Protein AF-A0A9X8DXJ9-F1 (afdb_monomer)

Radius of gyration: 66.35 Å; Cα contacts (8 Å, |Δi|>4): 33; chains: 1; bounding box: 166×70×215 Å

Secondary structure (DSSP, 8-state):
-HHHHHHHHHHHHHHHHHHHHHHHHHHHHHHHHHHHHHHHHHHHHHHHHHHHHHHHHHHHHHHHHHHHHHHHHHHHHHHHHHHHHHHHHHHHHHHHHHHHHHHHHHHHHHHHHHHHHHHHHHHHHHHHHHHHHHHHHHHHHHHHHHHHHHHHHHHHHHHHHHHHHHHHHHHHHHHHHHHHHHTTS-------------------------------------------PPPPGGGGTT-----S-TT----TTTTGGG------------------------S---HHHHHHHHHHHHHHHHHHHHHHHHHHHHHHHHHHHHHHTTT-SHHHHHHHHHHHHHHHHHHHHHHHHHHHT-

Mean predicted aligned error: 22.72 Å

Foldseek 3Di:
DVVVVVVVVVVVVVVVVVVVVVVVVVVVVVVVVVVVVVVVVVVVVVVVVVVVVVVVVVVVVVVVVVVVVVVVVVVVVVVVVVVVVVVVVVVVVVVVVVVVVVVVVVVVVVVVVVVVVVVVVVVVVVVVVVVVVVVVVVVVVVVVVVVVVVVVVVVVVVVVVVVVVVVVVVVVVVVVVVVVVAVVDDDDDDDDDDDDDDDDDDDDDDDDDDDDDDDDDDDDDDDDDDDDDPDDPVVVVPNPDPDDDPPPPDDPPVVPVVPPDDDDDDDDDDDDDDPDPDPPCPVDPDPVNVVVVVVVVLVVLVVVLVVLVVVLVVLVVLLVVLVVVVVPDPVSVVSNVVSVVVNVVSVVVNVVSVVVND

pLDDT: mean 77.77, std 24.61, range [27.47, 98.31]

Sequence (358 aa):
MCLALQSKIQELESREMEHQSKCSTLEMKLKAMTVRLHDMSSNHAAELRSVEDDQSRLKAQLHTTLAQVATLEQTQYTLRNQVQEAQNALTEQLQVKEAQVRALRDEDIDQKKIISILEVYNQVDVDALTAKSHELRTLHEQFHDLSVAHDTLKDKLRQNALEMERMRKDYAKVQFELGRRSTNNSPLEVRPPVPPSPPPALLPTALSPEKTSRSTGLPVDMQLAGRERPKSLADLGFGQLTSRKADELNSSTNVRNLLSYDRPSVTSTSADLFPNRVQFNAPFATEKQSFQDDVVARRELEGQLLHWHIQRETLHAEYSKLDQMGFRTMHSRRRKAEIESSLHTVDKTINQLKLRLR

Solvent-accessible surface area (backbone atoms only — not comparable to full-atom values): 21705 Å² total; per-residue (Å²): 114,69,69,63,53,53,53,49,51,53,53,48,53,54,48,50,54,52,49,52,53,50,47,54,52,50,51,51,52,49,53,54,49,52,50,51,53,49,53,51,54,51,51,50,57,50,52,50,50,52,51,53,52,50,50,52,52,50,51,53,51,50,55,52,51,53,53,51,49,54,53,49,53,52,50,51,54,52,52,52,52,52,52,51,52,52,51,51,54,52,51,53,50,49,52,54,50,52,52,50,53,50,53,52,50,53,49,51,52,51,51,50,51,52,50,54,52,50,51,52,53,51,47,53,52,52,51,52,50,50,51,52,52,49,54,51,50,53,52,50,51,52,50,50,52,51,49,54,52,49,52,52,49,53,50,50,50,52,51,49,52,53,48,52,50,49,50,50,52,52,50,52,50,50,52,51,52,50,52,59,58,49,72,77,59,82,87,84,90,82,88,87,82,90,86,81,89,82,86,86,84,82,84,79,80,90,78,84,85,81,88,83,89,79,89,85,88,82,84,91,86,84,83,84,88,75,93,77,74,88,80,56,69,52,82,77,72,71,61,79,81,90,86,72,76,99,78,68,94,84,65,89,64,81,70,65,78,80,66,82,69,93,74,87,86,85,84,79,94,71,84,89,90,78,84,83,79,78,82,78,75,67,94,67,70,54,69,70,54,54,54,49,50,52,52,50,53,50,53,48,50,51,52,50,43,52,52,50,51,53,50,46,52,51,46,50,53,52,49,52,53,43,54,75,60,61,48,80,43,75,65,47,48,52,51,47,53,52,45,54,55,48,46,57,52,44,54,50,52,45,52,52,48,56,58,73,74,103

Nearest PDB structures (foldseek):
  8tsh-assembly1_L  TM=7.793E-01  e=1.018E+00  Caldimonas thermodepolymerans
  4biz-assembly2_D  TM=5.520E-01  e=8.934E-01  Escherichia coli K-12
  6dkm-assembly2_C  TM=5.271E-01  e=6.878E-01  synthetic construct
  6he1-assembly1_A  TM=5.096E-01  e=2.543E+00  Pseudomonas aeruginosa
  6r1m-assembly1_B  TM=5.144E-01  e=3.094E+00  Escherichia coli

Organism: Aphanomyces astaci (NCBI:txid112090)

Structure (mmCIF, N/CA/C/O backbone):
data_AF-A0A9X8DXJ9-F1
#
_entry.id   AF-A0A9X8DXJ9-F1
#
loop_
_atom_site.group_PDB
_atom_site.id
_atom_site.type_symbol
_atom_site.label_atom_id
_atom_site.label_alt_id
_atom_site.label_comp_id
_atom_site.label_asym_id
_atom_site.label_entity_id
_atom_site.label_seq_id
_atom_site.pdbx_PDB_ins_code
_atom_site.Cartn_x
_atom_site.Cartn_y
_atom_site.Cartn_z
_atom_site.occupancy
_atom_site.B_iso_or_equiv
_atom_site.auth_seq_id
_atom_site.auth_comp_id
_atom_site.auth_asym_id
_atom_site.auth_atom_id
_atom_site.pdbx_PDB_model_num
ATOM 1 N N . MET A 1 1 ? 74.552 -10.749 -97.810 1.00 62.78 1 MET A N 1
ATOM 2 C CA . MET A 1 1 ? 74.409 -9.697 -96.776 1.00 62.78 1 MET A CA 1
ATOM 3 C C . MET A 1 1 ? 72.978 -9.150 -96.692 1.00 62.78 1 MET A C 1
ATOM 5 O O . MET A 1 1 ? 72.436 -9.126 -95.599 1.00 62.78 1 MET A O 1
ATOM 9 N N . CYS A 1 2 ? 72.325 -8.799 -97.810 1.00 71.88 2 CYS A N 1
ATOM 10 C CA . CYS A 1 2 ? 70.967 -8.218 -97.814 1.00 71.88 2 CYS A CA 1
ATOM 11 C C . CYS A 1 2 ? 69.854 -9.114 -97.224 1.00 71.88 2 CYS A C 1
ATOM 13 O O . CYS A 1 2 ? 69.040 -8.621 -96.454 1.00 71.88 2 CYS A O 1
ATOM 15 N N . LEU A 1 3 ? 69.846 -10.425 -97.501 1.00 81.88 3 LEU A N 1
ATOM 16 C CA . LEU A 1 3 ? 68.811 -11.339 -96.977 1.00 81.88 3 LEU A CA 1
ATOM 17 C C . LEU A 1 3 ? 68.853 -11.503 -95.444 1.00 81.88 3 LEU A C 1
ATOM 19 O O . LEU A 1 3 ? 67.812 -11.608 -94.802 1.00 81.88 3 LEU A O 1
ATOM 23 N N . ALA A 1 4 ? 70.047 -11.476 -94.845 1.00 84.44 4 ALA A N 1
ATOM 24 C CA . ALA A 1 4 ? 70.210 -11.575 -93.392 1.00 84.44 4 ALA A CA 1
ATOM 25 C C . ALA A 1 4 ? 69.690 -10.321 -92.668 1.00 84.44 4 ALA A C 1
ATOM 27 O O . ALA A 1 4 ? 69.072 -10.428 -91.612 1.00 84.44 4 ALA A O 1
ATOM 28 N N . LEU A 1 5 ? 69.889 -9.137 -93.261 1.00 87.81 5 LEU A N 1
ATOM 29 C CA . LEU A 1 5 ? 69.337 -7.882 -92.744 1.00 87.81 5 LEU A CA 1
ATOM 30 C C . LEU A 1 5 ? 67.807 -7.857 -92.846 1.00 87.81 5 LEU A C 1
ATOM 32 O O . LEU A 1 5 ? 67.147 -7.457 -91.895 1.00 87.81 5 LEU A O 1
ATOM 36 N N . GLN A 1 6 ? 67.239 -8.342 -93.952 1.00 90.12 6 GLN A N 1
ATOM 37 C CA . GLN A 1 6 ? 65.787 -8.405 -94.135 1.00 90.12 6 GLN A CA 1
ATOM 38 C C . GLN A 1 6 ? 65.111 -9.366 -93.143 1.00 90.12 6 GLN A C 1
ATOM 40 O O . GLN A 1 6 ? 64.095 -9.016 -92.550 1.00 90.12 6 GLN A O 1
ATOM 45 N N . SER A 1 7 ? 65.710 -10.535 -92.891 1.00 90.88 7 SER A N 1
ATOM 46 C CA . SER A 1 7 ? 65.241 -11.455 -91.845 1.00 90.88 7 SER A CA 1
ATOM 47 C C . SER A 1 7 ? 65.332 -10.834 -90.446 1.00 90.88 7 SER A C 1
ATOM 49 O O . SER A 1 7 ? 64.421 -11.010 -89.638 1.00 90.88 7 SER A O 1
ATOM 51 N N . LYS A 1 8 ? 66.385 -10.052 -90.165 1.00 92.88 8 LYS A N 1
ATOM 52 C CA . LYS A 1 8 ? 66.532 -9.351 -88.884 1.00 92.88 8 LYS A CA 1
ATOM 53 C C . LYS A 1 8 ? 65.479 -8.260 -88.689 1.00 92.88 8 LYS A C 1
ATOM 55 O O . LYS A 1 8 ? 64.979 -8.110 -87.579 1.00 92.88 8 LYS A O 1
ATOM 60 N N . ILE A 1 9 ? 65.140 -7.521 -89.746 1.00 92.81 9 ILE A N 1
ATOM 61 C CA . ILE A 1 9 ? 64.081 -6.503 -89.715 1.00 92.81 9 ILE A CA 1
ATOM 62 C C . ILE A 1 9 ? 62.733 -7.157 -89.390 1.00 92.81 9 ILE A C 1
ATOM 64 O O . ILE A 1 9 ? 62.085 -6.739 -88.438 1.00 92.81 9 ILE A O 1
ATOM 68 N N . GLN A 1 10 ? 62.372 -8.248 -90.072 1.00 91.94 10 GLN A N 1
ATOM 69 C CA . GLN A 1 10 ? 61.127 -8.980 -89.794 1.00 91.94 10 GLN A CA 1
ATOM 70 C C . GLN A 1 10 ? 61.071 -9.544 -88.364 1.00 91.94 10 GLN A C 1
ATOM 72 O O . GLN A 1 10 ? 60.026 -9.518 -87.716 1.00 91.94 10 GLN A O 1
ATOM 77 N N . GLU A 1 11 ? 62.195 -10.042 -87.839 1.00 94.69 11 GLU A N 1
ATOM 78 C CA . GLU A 1 11 ? 62.283 -10.504 -86.448 1.00 94.69 11 GLU A CA 1
ATOM 79 C C . GLU A 1 11 ? 62.062 -9.351 -85.451 1.00 94.69 11 GLU A C 1
ATOM 81 O O . GLU A 1 11 ? 61.387 -9.531 -84.436 1.00 94.69 11 GLU A O 1
ATOM 86 N N . LEU A 1 12 ? 62.620 -8.167 -85.728 1.00 94.12 12 LEU A N 1
ATOM 87 C CA . LEU A 1 12 ? 62.440 -6.979 -84.891 1.00 94.12 12 LEU A CA 1
ATOM 88 C C . LEU A 1 12 ? 60.998 -6.465 -84.935 1.00 94.12 12 LEU A C 1
ATOM 90 O O . LEU A 1 12 ? 60.441 -6.199 -83.874 1.00 94.12 12 LEU A O 1
ATOM 94 N N . GLU A 1 13 ? 60.375 -6.416 -86.113 1.00 94.50 13 GLU A N 1
ATOM 95 C CA . GLU A 1 13 ? 58.960 -6.051 -86.278 1.00 94.50 13 GLU A CA 1
ATOM 96 C C . GLU A 1 13 ? 58.041 -7.024 -85.521 1.00 94.50 13 GLU A C 1
ATOM 98 O O . GLU A 1 13 ? 57.134 -6.608 -84.800 1.00 94.50 13 GLU A O 1
ATOM 103 N N . SER A 1 14 ? 58.309 -8.333 -85.594 1.00 94.81 14 SER A N 1
ATOM 104 C CA . SER A 1 14 ? 57.552 -9.329 -84.826 1.00 94.81 14 SER A CA 1
ATOM 105 C C . SER A 1 14 ? 57.707 -9.139 -83.314 1.00 94.81 14 SER A C 1
ATOM 107 O O . SER A 1 14 ? 56.731 -9.302 -82.578 1.00 94.81 14 SER A O 1
ATOM 109 N N . ARG A 1 15 ? 58.914 -8.808 -82.833 1.00 96.25 15 ARG A N 1
ATOM 110 C CA . ARG A 1 15 ? 59.153 -8.520 -81.409 1.00 96.25 15 ARG A CA 1
ATOM 111 C C . ARG A 1 15 ? 58.467 -7.236 -80.972 1.00 96.25 15 ARG A C 1
ATOM 113 O O . ARG A 1 15 ? 57.913 -7.200 -79.879 1.00 96.25 15 ARG A O 1
ATOM 120 N N . GLU A 1 16 ? 58.482 -6.201 -81.801 1.00 96.00 16 GLU A N 1
ATOM 121 C CA . GLU A 1 16 ? 57.789 -4.942 -81.528 1.00 96.00 16 GLU A CA 1
ATOM 122 C C . GLU A 1 16 ? 56.281 -5.166 -81.375 1.00 96.00 16 GLU A C 1
ATOM 124 O O . GLU A 1 16 ? 55.707 -4.757 -80.365 1.00 96.00 16 GLU A O 1
ATOM 129 N N . MET A 1 17 ? 55.663 -5.916 -82.292 1.00 95.31 17 MET A N 1
ATOM 130 C CA . MET A 1 17 ? 54.245 -6.284 -82.203 1.00 95.31 17 MET A CA 1
ATOM 131 C C . MET A 1 17 ? 53.931 -7.100 -80.937 1.00 95.31 17 MET A C 1
ATOM 133 O O . MET A 1 17 ? 52.917 -6.868 -80.273 1.00 95.31 17 MET A O 1
ATOM 137 N N . GLU A 1 18 ? 54.807 -8.035 -80.553 1.00 96.25 18 GLU A N 1
ATOM 138 C CA . GLU A 1 18 ? 54.669 -8.795 -79.305 1.00 96.25 18 GLU A CA 1
ATOM 139 C C . GLU A 1 18 ? 54.779 -7.884 -78.070 1.00 96.25 18 GLU A C 1
ATOM 141 O O . GLU A 1 18 ? 53.976 -7.992 -77.138 1.00 96.25 18 GLU A O 1
ATOM 146 N N . HIS A 1 19 ? 55.747 -6.965 -78.058 1.00 96.62 19 HIS A N 1
ATOM 147 C CA . HIS A 1 19 ? 55.919 -5.995 -76.980 1.00 96.62 19 HIS A CA 1
ATOM 148 C C . HIS A 1 19 ? 54.723 -5.048 -76.876 1.00 96.62 19 HIS A C 1
ATOM 150 O O . HIS A 1 19 ? 54.233 -4.833 -75.770 1.00 96.62 19 HIS A O 1
ATOM 156 N N . GLN A 1 20 ? 54.196 -4.556 -77.996 1.00 97.00 20 GLN A N 1
ATOM 157 C CA . GLN A 1 20 ? 53.008 -3.707 -78.018 1.00 97.00 20 GLN A CA 1
ATOM 158 C C . GLN A 1 20 ? 51.786 -4.446 -77.456 1.00 97.00 20 GLN A C 1
ATOM 160 O O . GLN A 1 20 ? 51.092 -3.916 -76.590 1.00 97.00 20 GLN A O 1
ATOM 165 N N . SER A 1 21 ? 51.582 -5.708 -77.849 1.00 96.88 21 SER A N 1
ATOM 166 C CA . SER A 1 21 ? 50.515 -6.563 -77.308 1.00 96.88 21 SER A CA 1
ATOM 167 C C . SER A 1 21 ? 50.654 -6.800 -75.795 1.00 96.88 21 SER A C 1
ATOM 169 O O . SER A 1 21 ? 49.679 -6.689 -75.037 1.00 96.88 21 SER A O 1
ATOM 171 N N . LYS A 1 22 ? 51.878 -7.059 -75.312 1.00 97.44 22 LYS A N 1
ATOM 172 C CA . LYS A 1 22 ? 52.168 -7.184 -73.872 1.00 97.44 22 LYS A CA 1
ATOM 173 C C . LYS A 1 22 ? 51.897 -5.878 -73.127 1.00 97.44 22 LYS A C 1
ATOM 175 O O . LYS A 1 22 ? 51.266 -5.923 -72.071 1.00 97.44 22 LYS A O 1
ATOM 180 N N . CYS A 1 23 ? 52.310 -4.735 -73.676 1.00 97.25 23 CYS A N 1
ATOM 181 C CA . CYS A 1 23 ? 52.035 -3.418 -73.104 1.00 97.25 23 CYS A CA 1
ATOM 182 C C . CYS A 1 23 ? 50.528 -3.160 -73.006 1.00 97.25 23 CYS A C 1
ATOM 184 O O . CYS A 1 23 ? 50.046 -2.863 -71.916 1.00 97.25 23 CYS A O 1
ATOM 186 N N . SER A 1 24 ? 49.755 -3.394 -74.072 1.00 96.75 24 SER A N 1
ATOM 187 C CA . SER A 1 24 ? 48.291 -3.255 -74.033 1.00 96.75 24 SER A CA 1
ATOM 188 C C . SER A 1 24 ? 47.639 -4.191 -73.010 1.00 96.75 24 SER A C 1
ATOM 190 O O . SER A 1 24 ? 46.721 -3.795 -72.292 1.00 96.75 24 SER A O 1
ATOM 192 N N . THR A 1 25 ? 48.135 -5.425 -72.878 1.00 97.38 25 THR A N 1
ATOM 193 C CA . THR A 1 25 ? 47.647 -6.374 -71.864 1.00 97.38 25 THR A CA 1
ATOM 194 C C . THR A 1 25 ? 47.928 -5.880 -70.443 1.00 97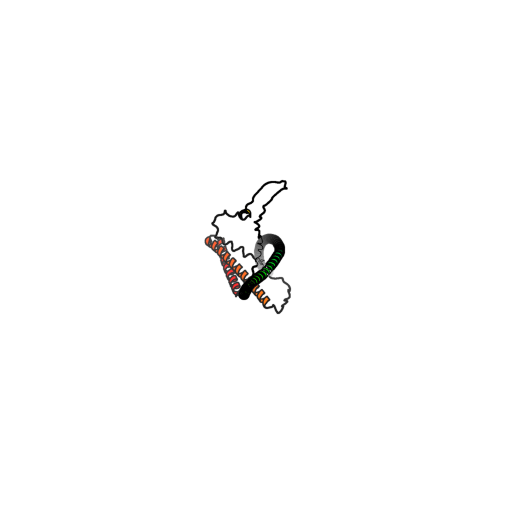.38 25 THR A C 1
ATOM 196 O O . THR A 1 25 ? 47.063 -5.977 -69.569 1.00 97.38 25 THR A O 1
ATOM 199 N N . LEU A 1 26 ? 49.127 -5.348 -70.194 1.00 97.62 26 LEU A N 1
ATOM 200 C CA . LEU A 1 26 ? 49.497 -4.778 -68.899 1.00 97.62 26 LEU A CA 1
ATOM 201 C C . LEU A 1 26 ? 48.696 -3.510 -68.588 1.00 97.62 26 LEU A C 1
ATOM 203 O O . LEU A 1 26 ? 48.220 -3.373 -67.465 1.00 97.62 26 LEU A O 1
ATOM 207 N N . GLU A 1 27 ? 48.462 -2.637 -69.567 1.00 97.88 27 GLU A N 1
ATOM 208 C CA . GLU A 1 27 ? 47.611 -1.452 -69.411 1.00 97.88 27 GLU A CA 1
ATOM 209 C C . GLU A 1 27 ? 46.168 -1.821 -69.058 1.00 97.88 27 GLU A C 1
ATOM 211 O O . GLU A 1 27 ? 45.579 -1.216 -68.162 1.00 97.88 27 GLU A O 1
ATOM 216 N N . MET A 1 28 ? 45.594 -2.837 -69.711 1.00 97.56 28 MET A N 1
ATOM 217 C CA . MET A 1 28 ? 44.257 -3.331 -69.362 1.00 97.56 28 MET A CA 1
ATOM 218 C C . MET A 1 28 ? 44.216 -3.898 -67.940 1.00 97.56 28 MET A C 1
ATOM 220 O O . MET A 1 28 ? 43.283 -3.603 -67.191 1.00 97.56 28 MET A O 1
ATOM 224 N N . LYS A 1 29 ? 45.233 -4.673 -67.533 1.00 98.06 29 LYS A N 1
ATOM 225 C CA . LYS A 1 29 ? 45.341 -5.189 -66.158 1.00 98.06 29 LYS A CA 1
ATOM 226 C C . LYS A 1 29 ? 45.476 -4.061 -65.136 1.00 98.06 29 LYS A C 1
ATOM 228 O O . LYS A 1 29 ? 44.814 -4.116 -64.102 1.00 98.06 29 LYS A O 1
ATOM 233 N N . LEU A 1 30 ? 46.281 -3.042 -65.436 1.00 98.00 30 LEU A N 1
ATOM 234 C CA . LEU A 1 30 ? 46.457 -1.873 -64.579 1.00 98.00 30 LEU A CA 1
ATOM 235 C C . LEU A 1 30 ? 45.135 -1.117 -64.422 1.00 98.00 30 LEU A C 1
ATOM 237 O O . LEU A 1 30 ? 44.708 -0.892 -63.296 1.00 98.00 30 LEU A O 1
ATOM 241 N N . LYS A 1 31 ? 44.432 -0.826 -65.527 1.00 97.88 31 LYS A N 1
ATOM 242 C CA . LYS A 1 31 ? 43.100 -0.196 -65.498 1.00 97.88 31 LYS A CA 1
ATOM 243 C C . LYS A 1 31 ? 42.110 -1.005 -64.656 1.00 97.88 31 LYS A C 1
ATOM 245 O O . LYS A 1 31 ? 41.424 -0.436 -63.812 1.00 97.88 31 LYS A O 1
ATOM 250 N N . ALA A 1 32 ? 42.074 -2.327 -64.830 1.00 97.75 32 ALA A N 1
ATOM 251 C CA . ALA A 1 32 ? 41.205 -3.201 -64.043 1.00 97.75 32 ALA A CA 1
ATOM 252 C C . ALA A 1 32 ? 41.557 -3.187 -62.545 1.00 97.75 32 ALA A C 1
ATOM 254 O O . ALA A 1 32 ? 40.657 -3.193 -61.707 1.00 97.75 32 ALA A O 1
ATOM 255 N N . MET A 1 33 ? 42.847 -3.154 -62.192 1.00 98.00 33 MET A N 1
ATOM 256 C CA . MET A 1 33 ? 43.281 -3.010 -60.799 1.00 98.00 33 MET A CA 1
ATOM 257 C C . MET A 1 33 ? 42.908 -1.645 -60.218 1.00 98.00 33 MET A C 1
ATOM 259 O O . MET A 1 33 ? 42.429 -1.594 -59.090 1.00 98.00 33 MET A O 1
ATOM 263 N N . THR A 1 34 ? 43.078 -0.557 -60.971 1.00 97.62 34 THR A N 1
ATOM 264 C CA . THR A 1 34 ? 42.705 0.794 -60.530 1.00 97.62 34 THR A CA 1
ATOM 265 C C . THR A 1 34 ? 41.211 0.898 -60.240 1.00 97.62 34 THR A C 1
ATOM 267 O O . THR A 1 34 ? 40.845 1.432 -59.197 1.00 97.62 34 THR A O 1
ATOM 270 N N . VAL A 1 35 ? 40.355 0.343 -61.106 1.00 97.75 35 VAL A N 1
ATOM 271 C CA . VAL A 1 35 ? 38.900 0.311 -60.876 1.00 97.75 35 VAL A CA 1
ATOM 272 C C . VAL A 1 35 ? 38.573 -0.487 -59.616 1.00 97.75 35 VAL A C 1
ATOM 274 O O . VAL A 1 35 ? 37.899 0.034 -58.736 1.00 97.75 35 VAL A O 1
ATOM 277 N N . ARG A 1 36 ? 39.131 -1.696 -59.457 1.00 97.88 36 ARG A N 1
ATOM 278 C CA . ARG A 1 36 ? 38.896 -2.497 -58.243 1.00 97.88 36 ARG A CA 1
ATOM 279 C C . ARG A 1 36 ? 39.337 -1.780 -56.969 1.00 97.88 36 ARG A C 1
ATOM 281 O O . ARG A 1 36 ? 38.626 -1.835 -55.975 1.00 97.88 36 ARG A O 1
ATOM 288 N N . LEU A 1 37 ? 40.494 -1.117 -56.983 1.00 97.81 37 LEU A N 1
ATOM 289 C CA . LEU A 1 37 ? 40.968 -0.342 -55.833 1.00 97.81 37 LEU A CA 1
ATOM 290 C C . LEU A 1 37 ? 40.041 0.838 -55.528 1.00 97.81 37 LEU A C 1
ATOM 292 O O . LEU A 1 37 ? 39.776 1.110 -54.359 1.00 97.81 37 LEU A O 1
ATOM 296 N N . HIS A 1 38 ? 39.529 1.512 -56.558 1.00 97.69 38 HIS A N 1
ATOM 297 C CA . HIS A 1 38 ? 38.565 2.592 -56.384 1.00 97.69 38 HIS A CA 1
ATOM 298 C C . HIS A 1 38 ? 37.246 2.086 -55.786 1.00 97.69 38 HIS A C 1
ATOM 300 O O . HIS A 1 38 ? 36.775 2.656 -54.804 1.00 97.69 38 HIS A O 1
ATOM 306 N N . ASP A 1 39 ? 36.705 0.981 -56.303 1.00 97.62 39 ASP A N 1
ATOM 307 C CA . ASP A 1 39 ? 35.479 0.363 -55.790 1.00 97.62 39 ASP A CA 1
ATOM 308 C C . ASP A 1 39 ? 35.651 -0.078 -54.332 1.00 97.62 39 ASP A C 1
ATOM 310 O O . ASP A 1 39 ? 34.813 0.225 -53.484 1.00 97.62 39 ASP A O 1
ATOM 314 N N . MET A 1 40 ? 36.774 -0.727 -54.006 1.00 97.44 40 MET A N 1
ATOM 315 C CA . MET A 1 40 ? 37.098 -1.113 -52.630 1.00 97.44 40 MET A CA 1
ATOM 316 C C . MET A 1 40 ? 37.209 0.103 -51.705 1.00 97.44 40 MET A C 1
ATOM 318 O O . MET A 1 40 ? 36.659 0.084 -50.607 1.00 97.44 40 MET A O 1
ATOM 322 N N . SER A 1 41 ? 37.883 1.171 -52.142 1.00 97.56 41 SER A N 1
ATOM 323 C CA . SER A 1 41 ? 38.008 2.406 -51.360 1.00 97.56 41 SER A CA 1
ATOM 324 C C . SER A 1 41 ? 36.656 3.093 -51.150 1.00 97.56 41 SER A C 1
ATOM 326 O O . SER A 1 41 ? 36.403 3.612 -50.065 1.00 97.56 41 SER A O 1
ATOM 328 N N . SER A 1 42 ? 35.798 3.105 -52.171 1.00 97.69 42 SER A N 1
ATOM 329 C CA . SER A 1 42 ? 34.457 3.691 -52.108 1.00 97.69 42 SER A CA 1
ATOM 330 C C . SER A 1 42 ? 33.549 2.906 -51.159 1.00 97.69 42 SER A C 1
ATOM 332 O O . SER A 1 42 ? 32.915 3.494 -50.280 1.00 97.69 42 SER A O 1
ATOM 334 N N . ASN A 1 43 ? 33.562 1.573 -51.263 1.00 97.38 43 ASN A N 1
ATOM 335 C CA . ASN A 1 43 ? 32.823 0.687 -50.365 1.00 97.38 43 ASN A CA 1
ATOM 336 C C . ASN A 1 43 ? 33.291 0.850 -48.916 1.00 97.38 43 ASN A C 1
ATOM 338 O O . ASN A 1 43 ? 32.464 1.042 -48.029 1.00 97.38 43 ASN A O 1
ATOM 342 N N . HIS A 1 44 ? 34.604 0.887 -48.678 1.00 97.44 44 HIS A N 1
ATOM 343 C CA . HIS A 1 44 ? 35.142 1.098 -47.335 1.00 97.44 44 HIS A CA 1
ATOM 344 C C . HIS A 1 44 ? 34.735 2.461 -46.750 1.00 97.44 44 HIS A C 1
ATOM 346 O O . HIS A 1 44 ? 34.362 2.554 -45.583 1.00 97.44 44 HIS A O 1
ATOM 352 N N . ALA A 1 45 ? 34.724 3.523 -47.562 1.00 97.44 45 ALA A N 1
ATOM 353 C CA . ALA A 1 45 ? 34.246 4.838 -47.131 1.00 97.44 45 ALA A CA 1
ATOM 354 C C . ALA A 1 45 ? 32.730 4.869 -46.844 1.00 97.44 45 ALA A C 1
ATOM 356 O O . ALA A 1 45 ? 32.263 5.685 -46.047 1.00 97.44 45 ALA A O 1
ATOM 357 N N . ALA A 1 46 ? 31.935 4.020 -47.500 1.00 97.25 46 ALA A N 1
ATOM 358 C CA . ALA A 1 46 ? 30.518 3.853 -47.183 1.00 97.25 46 ALA A CA 1
ATOM 359 C C . ALA A 1 46 ? 30.318 3.071 -45.873 1.00 97.25 46 ALA A C 1
ATOM 361 O O . ALA A 1 46 ? 29.527 3.495 -45.032 1.00 97.25 46 ALA A O 1
ATOM 362 N N . GLU A 1 47 ? 31.073 1.990 -45.666 1.00 97.75 47 GLU A N 1
ATOM 363 C CA . GLU A 1 47 ? 31.054 1.202 -44.427 1.00 97.75 47 GLU A CA 1
ATOM 364 C C . GLU A 1 47 ? 31.471 2.037 -43.213 1.00 97.75 47 GLU A C 1
ATOM 366 O O . GLU A 1 47 ? 30.779 2.017 -42.198 1.00 97.75 47 GLU A O 1
ATOM 371 N N . LEU A 1 48 ? 32.546 2.828 -43.325 1.00 97.88 48 LEU A N 1
ATOM 372 C CA . LEU A 1 48 ? 32.998 3.713 -42.246 1.00 97.88 48 LEU A CA 1
ATOM 373 C C . LEU A 1 48 ? 31.908 4.703 -41.828 1.00 97.88 48 LEU A C 1
ATOM 375 O O . LEU A 1 48 ? 31.621 4.817 -40.639 1.00 97.88 48 LEU A O 1
ATOM 379 N N . ARG A 1 49 ? 31.241 5.345 -42.794 1.00 97.56 49 ARG A N 1
ATOM 380 C CA . ARG A 1 49 ? 30.121 6.254 -42.503 1.00 97.56 49 ARG A CA 1
ATOM 381 C C . ARG A 1 49 ? 28.960 5.536 -41.816 1.00 97.56 49 ARG A C 1
ATOM 383 O O . ARG A 1 49 ? 28.424 6.046 -40.841 1.00 97.56 49 ARG A O 1
ATOM 390 N N . SER A 1 50 ? 28.613 4.329 -42.270 1.00 97.94 50 SER A N 1
ATOM 391 C CA . SER A 1 50 ? 27.569 3.523 -41.622 1.00 97.94 50 SER A CA 1
ATOM 392 C C . SER A 1 50 ? 27.918 3.191 -40.168 1.00 97.94 50 SER A C 1
ATOM 394 O O . SER A 1 50 ? 27.054 3.252 -39.296 1.00 97.94 50 SER A O 1
ATOM 396 N N . VAL A 1 51 ? 29.180 2.849 -39.895 1.00 97.88 51 VAL A N 1
ATOM 397 C CA . VAL A 1 51 ? 29.653 2.546 -38.537 1.00 97.88 51 VAL A CA 1
ATOM 398 C C . VAL A 1 51 ? 29.655 3.799 -37.655 1.00 97.88 51 VAL A C 1
ATOM 400 O O . VAL A 1 51 ? 29.292 3.715 -36.483 1.00 97.88 51 VAL A O 1
ATOM 403 N N . GLU A 1 52 ? 30.018 4.963 -38.194 1.00 98.00 52 GLU A N 1
ATOM 404 C CA . GLU A 1 52 ? 29.963 6.248 -37.481 1.00 98.00 52 GLU A CA 1
ATOM 405 C C . GLU A 1 52 ? 28.524 6.656 -37.121 1.00 98.00 52 GLU A C 1
ATOM 407 O O . GLU A 1 52 ? 28.264 7.112 -35.997 1.00 98.00 52 GLU A O 1
ATOM 412 N N . ASP A 1 53 ? 27.573 6.440 -38.033 1.00 97.62 53 ASP A N 1
ATOM 413 C CA . ASP A 1 53 ? 26.147 6.675 -37.791 1.00 97.62 53 ASP A CA 1
ATOM 414 C C . ASP A 1 53 ? 25.611 5.739 -36.697 1.00 97.62 53 ASP A C 1
ATOM 416 O O . ASP A 1 53 ? 24.948 6.182 -35.751 1.00 97.62 53 ASP A O 1
ATOM 420 N N . ASP A 1 54 ? 25.959 4.450 -36.763 1.00 97.81 54 ASP A N 1
ATOM 421 C CA . ASP A 1 54 ? 25.606 3.471 -35.735 1.00 97.81 54 ASP A CA 1
ATOM 422 C C . ASP A 1 54 ? 26.223 3.814 -34.377 1.00 97.81 54 ASP A C 1
ATOM 424 O O . ASP A 1 54 ? 25.540 3.744 -33.351 1.00 97.81 54 ASP A O 1
ATOM 428 N N . GLN A 1 55 ? 27.482 4.253 -34.352 1.00 98.06 55 GLN A N 1
ATOM 429 C CA . GLN A 1 55 ? 28.148 4.701 -33.132 1.00 98.06 55 GLN A CA 1
ATOM 430 C C . GLN A 1 55 ? 27.433 5.913 -32.523 1.00 98.06 55 GLN A C 1
ATOM 432 O O . GLN A 1 55 ? 27.226 5.968 -31.308 1.00 98.06 55 GLN A O 1
ATOM 437 N N . SER A 1 56 ? 27.043 6.882 -33.350 1.00 97.75 56 SER A N 1
ATOM 438 C CA . SER A 1 56 ? 26.325 8.082 -32.911 1.00 97.75 56 SER A CA 1
ATOM 439 C C . SER A 1 56 ? 24.948 7.729 -32.348 1.00 97.75 56 SER A C 1
ATOM 441 O O . SER A 1 56 ? 24.568 8.205 -31.273 1.00 97.75 56 SER A O 1
ATOM 443 N N . ARG A 1 57 ? 24.233 6.814 -33.012 1.00 98.12 57 ARG A N 1
ATOM 444 C CA . ARG A 1 57 ? 22.950 6.282 -32.543 1.00 98.12 57 ARG A CA 1
ATOM 445 C C . ARG A 1 57 ? 23.089 5.552 -31.208 1.00 98.12 57 ARG A C 1
ATOM 447 O O . ARG A 1 57 ? 22.311 5.818 -30.294 1.00 98.12 57 ARG A O 1
ATOM 454 N N . LEU A 1 58 ? 24.083 4.673 -31.071 1.00 98.31 58 LEU A N 1
ATOM 455 C CA . LEU A 1 58 ? 24.340 3.934 -29.831 1.00 98.31 58 LEU A CA 1
ATOM 456 C C . LEU A 1 58 ? 24.710 4.870 -28.675 1.00 98.31 58 LEU A C 1
ATOM 458 O O . LEU A 1 58 ? 24.211 4.692 -27.566 1.00 98.31 58 LEU A O 1
ATOM 462 N N . LYS A 1 59 ? 25.514 5.912 -28.923 1.00 98.25 59 LYS A N 1
ATOM 463 C CA . LYS A 1 59 ? 25.817 6.943 -27.913 1.00 98.25 59 LYS A CA 1
ATOM 464 C C . LYS A 1 59 ? 24.555 7.674 -27.449 1.00 98.25 59 LYS A C 1
ATOM 466 O O . LYS A 1 59 ? 24.362 7.849 -26.247 1.00 98.25 59 LYS A O 1
ATOM 471 N N . ALA A 1 60 ? 23.675 8.065 -28.372 1.00 97.06 60 ALA A N 1
ATOM 472 C CA . ALA A 1 60 ? 22.414 8.723 -28.025 1.00 97.06 60 ALA A CA 1
ATOM 473 C C . ALA A 1 60 ? 21.481 7.802 -27.215 1.00 97.06 60 ALA A C 1
ATOM 475 O O . ALA A 1 60 ? 20.881 8.235 -26.225 1.00 97.06 60 ALA A O 1
ATOM 476 N N . GLN A 1 61 ? 21.400 6.521 -27.591 1.00 97.94 61 GLN A N 1
ATOM 477 C CA . GLN A 1 61 ? 20.656 5.514 -26.831 1.00 97.94 61 GLN A CA 1
ATOM 478 C C . GLN A 1 61 ? 21.232 5.340 -25.423 1.00 97.94 61 GLN A C 1
ATOM 480 O O . GLN A 1 61 ? 20.473 5.401 -24.459 1.00 97.94 61 GLN A O 1
ATOM 485 N N . LEU A 1 62 ? 22.557 5.227 -25.285 1.00 98.19 62 LEU A N 1
ATOM 486 C CA . LEU A 1 62 ? 23.222 5.108 -23.988 1.00 98.19 62 LEU A CA 1
ATOM 487 C C . LEU A 1 62 ? 22.900 6.301 -23.078 1.00 98.19 62 LEU A C 1
ATOM 489 O O . LEU A 1 62 ? 22.465 6.104 -21.944 1.00 98.19 62 LEU A O 1
ATOM 493 N N . HIS A 1 63 ? 23.024 7.534 -23.576 1.00 97.88 63 HIS A N 1
ATOM 494 C CA . HIS A 1 63 ? 22.665 8.728 -22.804 1.00 97.88 63 HIS A CA 1
ATOM 495 C C . HIS A 1 63 ? 21.194 8.736 -22.378 1.00 97.88 63 HIS A C 1
ATOM 497 O O . HIS A 1 63 ? 20.886 9.081 -21.237 1.00 97.88 63 HIS A O 1
ATOM 503 N N . THR A 1 64 ? 20.292 8.304 -23.262 1.00 97.31 64 THR A N 1
ATOM 504 C CA . THR A 1 64 ? 18.862 8.194 -22.945 1.00 97.31 64 THR A CA 1
ATOM 505 C C . THR A 1 64 ? 18.623 7.165 -21.841 1.00 97.31 64 THR A C 1
ATOM 507 O O . THR A 1 64 ? 17.905 7.448 -20.883 1.00 97.31 64 THR A O 1
ATOM 510 N N . THR A 1 65 ? 19.259 5.993 -21.926 1.00 97.44 65 THR A N 1
ATOM 511 C CA . THR A 1 65 ? 19.137 4.951 -20.895 1.00 97.44 65 THR A CA 1
ATOM 512 C C . THR A 1 65 ? 19.729 5.386 -19.557 1.00 97.44 65 THR A C 1
ATOM 514 O O . THR A 1 65 ? 19.112 5.149 -18.525 1.00 97.44 65 THR A O 1
ATOM 517 N N . LEU A 1 66 ? 20.862 6.097 -19.548 1.00 98.06 66 LEU A N 1
ATOM 518 C CA . LEU A 1 66 ? 21.454 6.637 -18.320 1.00 98.06 66 LEU A CA 1
ATOM 519 C C . LEU A 1 66 ? 20.537 7.665 -17.650 1.00 98.06 66 LEU A C 1
ATOM 521 O O . LEU A 1 66 ? 20.370 7.632 -16.434 1.00 98.06 66 LEU A O 1
ATOM 525 N N . ALA A 1 67 ? 19.893 8.536 -18.432 1.00 96.69 67 ALA A N 1
ATOM 526 C CA . ALA A 1 67 ? 18.908 9.474 -17.900 1.00 96.69 67 ALA A CA 1
ATOM 527 C C . ALA A 1 67 ? 17.702 8.741 -17.287 1.00 96.69 67 ALA A C 1
ATOM 529 O O . ALA A 1 67 ? 17.259 9.092 -16.196 1.00 96.69 67 ALA A O 1
ATOM 530 N N . GLN A 1 68 ? 17.204 7.688 -17.946 1.00 97.38 68 GLN A N 1
ATOM 531 C CA . GLN A 1 68 ? 16.120 6.859 -17.410 1.00 97.38 68 GLN A CA 1
ATOM 532 C C . GLN A 1 68 ? 16.522 6.167 -16.102 1.00 97.38 68 GLN A C 1
ATOM 534 O O . GLN A 1 68 ? 15.760 6.212 -15.137 1.00 97.38 68 GLN A O 1
ATOM 539 N N . VAL A 1 69 ? 17.724 5.590 -16.029 1.00 97.81 69 VAL A N 1
ATOM 540 C CA . VAL A 1 69 ? 18.240 4.965 -14.800 1.00 97.81 69 VAL A CA 1
ATOM 541 C C . VAL A 1 69 ? 18.324 5.983 -13.664 1.00 97.81 69 VAL A C 1
ATOM 543 O O . VAL A 1 69 ? 17.785 5.720 -12.595 1.00 97.81 69 VAL A O 1
ATOM 546 N N . ALA A 1 70 ? 18.874 7.176 -13.908 1.00 96.19 70 ALA A N 1
ATOM 547 C CA . ALA A 1 70 ? 18.945 8.227 -12.892 1.00 96.19 70 ALA A CA 1
ATOM 548 C C . ALA A 1 70 ? 17.551 8.633 -12.371 1.00 96.19 70 ALA A C 1
ATOM 550 O O . ALA A 1 70 ? 17.358 8.812 -11.167 1.00 96.19 70 ALA A O 1
ATOM 551 N N . THR A 1 71 ? 16.549 8.730 -13.257 1.00 96.75 71 THR A N 1
ATOM 552 C CA . THR A 1 71 ? 15.166 8.999 -12.822 1.00 96.75 71 THR A CA 1
ATOM 553 C C . THR A 1 71 ? 14.589 7.857 -11.991 1.00 96.75 71 THR A C 1
ATOM 555 O O . THR A 1 71 ? 13.932 8.110 -10.982 1.00 96.75 71 THR A O 1
ATOM 558 N N . LEU A 1 72 ? 14.862 6.602 -12.361 1.00 97.31 72 LEU A N 1
ATOM 559 C CA . LEU A 1 72 ? 14.403 5.437 -11.607 1.00 97.31 72 LEU A CA 1
ATOM 560 C C . LEU A 1 72 ? 15.045 5.384 -10.218 1.00 97.31 72 LEU A C 1
ATOM 562 O O . LEU A 1 72 ? 14.324 5.216 -9.236 1.00 97.31 72 LEU A O 1
ATOM 566 N N . GLU A 1 73 ? 16.351 5.616 -10.108 1.00 97.62 73 GLU A N 1
ATOM 567 C CA . GLU A 1 73 ? 17.065 5.688 -8.826 1.00 97.62 73 GLU A CA 1
ATOM 568 C C . GLU A 1 73 ? 16.490 6.783 -7.919 1.00 97.62 73 GLU A C 1
ATOM 570 O O . GLU A 1 73 ? 16.229 6.544 -6.737 1.00 97.62 73 GLU A O 1
ATOM 575 N N . GLN A 1 74 ? 16.200 7.964 -8.477 1.00 96.81 74 GLN A N 1
ATOM 576 C CA . GLN A 1 74 ? 15.557 9.043 -7.730 1.00 96.81 74 GLN A CA 1
ATOM 577 C C . GLN A 1 74 ? 14.163 8.634 -7.231 1.00 96.81 74 GLN A C 1
ATOM 579 O O . GLN A 1 74 ? 13.850 8.834 -6.056 1.00 96.81 74 GLN A O 1
ATOM 584 N N . THR A 1 75 ? 13.332 8.024 -8.085 1.00 96.19 75 THR A N 1
ATOM 585 C CA . THR A 1 75 ? 11.997 7.556 -7.670 1.00 96.19 75 THR A CA 1
ATOM 586 C C . THR A 1 75 ? 12.070 6.456 -6.614 1.00 96.19 75 THR A C 1
ATOM 588 O O . THR A 1 75 ? 11.290 6.474 -5.662 1.00 96.19 75 THR A O 1
ATOM 591 N N . GLN A 1 76 ? 13.036 5.539 -6.724 1.00 97.75 76 GLN A N 1
ATOM 592 C CA . GLN A 1 76 ? 13.265 4.481 -5.746 1.00 97.75 76 GLN A CA 1
ATOM 593 C C . GLN A 1 76 ? 13.655 5.066 -4.386 1.00 97.75 76 GLN A C 1
ATOM 595 O O . GLN A 1 76 ? 13.124 4.640 -3.359 1.00 97.75 76 GLN A O 1
ATOM 600 N N . TYR A 1 77 ? 14.542 6.062 -4.370 1.00 97.25 77 TYR A N 1
ATOM 601 C CA . TYR A 1 77 ? 14.928 6.763 -3.149 1.00 97.25 77 TYR A CA 1
ATOM 602 C C . TYR A 1 77 ? 13.728 7.458 -2.489 1.00 97.25 77 TYR A C 1
ATOM 604 O O . TYR A 1 77 ? 13.498 7.294 -1.291 1.00 97.25 77 TYR A O 1
ATOM 612 N N . THR A 1 78 ? 12.909 8.174 -3.267 1.00 97.31 78 THR A N 1
ATOM 613 C CA . THR A 1 78 ? 11.698 8.829 -2.751 1.00 97.31 78 THR A CA 1
ATOM 614 C C . THR A 1 78 ? 10.696 7.825 -2.183 1.00 97.31 78 THR A C 1
ATOM 616 O O . THR A 1 78 ? 10.200 8.030 -1.076 1.00 97.31 78 THR A O 1
ATOM 619 N N . LEU A 1 79 ? 10.425 6.726 -2.893 1.00 97.69 79 LEU A N 1
ATOM 620 C CA . LEU A 1 79 ? 9.516 5.679 -2.418 1.00 97.69 79 LEU A CA 1
ATOM 621 C C . LEU A 1 79 ? 10.023 5.034 -1.127 1.00 97.69 79 LEU A C 1
ATOM 623 O O . LEU A 1 79 ? 9.242 4.812 -0.205 1.00 97.69 79 LEU A O 1
ATOM 627 N N . ARG A 1 80 ? 11.332 4.782 -1.022 1.00 97.94 80 ARG A N 1
ATOM 628 C CA . ARG A 1 80 ? 11.937 4.235 0.197 1.00 97.94 80 ARG A CA 1
ATOM 629 C C . ARG A 1 80 ? 11.716 5.153 1.400 1.00 97.94 80 ARG A C 1
ATOM 631 O O . ARG A 1 80 ? 11.367 4.659 2.469 1.00 97.94 80 ARG A O 1
ATOM 638 N N . ASN A 1 81 ? 11.871 6.463 1.221 1.00 97.50 81 ASN A N 1
ATOM 639 C CA . ASN A 1 81 ? 11.625 7.430 2.292 1.00 97.50 81 ASN A CA 1
ATOM 640 C C . ASN A 1 81 ? 10.145 7.470 2.692 1.00 97.50 81 ASN A C 1
ATOM 642 O O . ASN A 1 81 ? 9.845 7.412 3.878 1.00 97.50 81 ASN A O 1
ATOM 646 N N . GLN A 1 82 ? 9.223 7.462 1.724 1.00 96.81 82 GLN A N 1
ATOM 647 C CA . GLN A 1 82 ? 7.781 7.428 2.007 1.00 96.81 82 GLN A CA 1
ATOM 648 C C . GLN A 1 82 ? 7.363 6.163 2.766 1.00 96.81 82 GLN A C 1
ATOM 650 O O . GLN A 1 82 ? 6.566 6.234 3.699 1.00 96.81 82 GLN A O 1
ATOM 655 N N . VAL A 1 83 ? 7.915 5.003 2.397 1.00 97.75 83 VAL A N 1
ATOM 656 C CA . VAL A 1 83 ? 7.668 3.743 3.113 1.00 97.75 83 VAL A CA 1
ATOM 657 C C . VAL A 1 83 ? 8.207 3.819 4.541 1.00 97.75 83 VAL A C 1
ATOM 659 O O . VAL A 1 83 ? 7.512 3.412 5.471 1.00 97.75 83 VAL A O 1
ATOM 662 N N . GLN A 1 84 ? 9.404 4.379 4.735 1.00 98.00 84 GLN A N 1
ATOM 663 C CA . GLN A 1 84 ? 9.982 4.550 6.067 1.00 98.00 84 GLN A CA 1
ATOM 664 C C . GLN A 1 84 ? 9.148 5.501 6.939 1.00 98.00 84 GLN A C 1
ATOM 666 O O . GLN A 1 84 ? 8.901 5.206 8.106 1.00 98.00 84 GLN A O 1
ATOM 671 N N . GLU A 1 85 ? 8.683 6.619 6.382 1.00 97.19 85 GLU A N 1
ATOM 672 C CA . GLU A 1 85 ? 7.811 7.574 7.075 1.00 97.19 85 GLU A CA 1
ATOM 673 C C . GLU A 1 85 ? 6.473 6.934 7.465 1.00 97.19 85 GLU A C 1
ATOM 675 O O . GLU A 1 85 ? 6.044 7.050 8.614 1.00 97.19 85 GLU A O 1
ATOM 680 N N . ALA A 1 86 ? 5.845 6.191 6.548 1.00 96.12 86 ALA A N 1
ATOM 681 C CA . ALA A 1 86 ? 4.607 5.467 6.825 1.00 96.12 86 ALA A CA 1
ATOM 682 C C . ALA A 1 86 ? 4.796 4.397 7.914 1.00 96.12 86 ALA A C 1
ATOM 684 O O . ALA A 1 86 ? 3.942 4.247 8.790 1.00 96.12 86 ALA A O 1
ATOM 685 N N . GLN A 1 87 ? 5.925 3.683 7.899 1.00 97.50 87 GLN A N 1
ATOM 686 C CA . GLN A 1 87 ? 6.260 2.695 8.923 1.00 97.50 87 GLN A CA 1
ATOM 687 C C . GLN A 1 87 ? 6.454 3.342 10.301 1.00 97.50 87 GLN A C 1
ATOM 689 O O . GLN A 1 87 ? 5.963 2.813 11.302 1.00 97.50 87 GLN A O 1
ATOM 694 N N . ASN A 1 88 ? 7.127 4.493 10.362 1.00 97.12 88 ASN A N 1
ATOM 695 C CA . ASN A 1 88 ? 7.311 5.238 11.606 1.00 97.12 88 ASN A CA 1
ATOM 696 C C . ASN A 1 88 ? 5.958 5.714 12.162 1.00 97.12 88 ASN A C 1
ATOM 698 O O . ASN A 1 88 ? 5.651 5.447 13.322 1.00 97.12 88 ASN A O 1
ATOM 702 N N . ALA A 1 89 ? 5.106 6.306 11.319 1.00 97.44 89 ALA A N 1
ATOM 703 C CA . ALA A 1 89 ? 3.774 6.765 11.717 1.00 97.44 89 ALA A CA 1
ATOM 704 C C . ALA A 1 89 ? 2.878 5.617 12.219 1.00 97.44 89 ALA A C 1
ATOM 706 O O . ALA A 1 89 ? 2.162 5.771 13.210 1.00 97.44 89 ALA A O 1
ATOM 707 N N . LEU A 1 90 ? 2.929 4.448 11.570 1.00 97.75 90 LEU A N 1
ATOM 708 C CA . LEU A 1 90 ? 2.185 3.268 12.016 1.00 97.75 90 LEU A CA 1
ATOM 709 C C . LEU A 1 90 ? 2.692 2.758 13.373 1.00 97.75 90 LEU A C 1
ATOM 711 O O . LEU A 1 90 ? 1.893 2.386 14.230 1.00 97.75 90 LEU A O 1
ATOM 715 N N . THR A 1 91 ? 4.009 2.774 13.581 1.00 97.56 91 THR A N 1
ATOM 716 C CA . THR A 1 91 ? 4.627 2.363 14.850 1.00 97.56 91 THR A CA 1
ATOM 717 C C . THR A 1 91 ? 4.209 3.290 15.992 1.00 97.56 91 THR A C 1
ATOM 719 O O . THR A 1 91 ? 3.834 2.813 17.062 1.00 97.56 91 THR A O 1
ATOM 722 N N . GLU A 1 92 ? 4.199 4.604 15.760 1.00 97.69 92 GLU A N 1
ATOM 723 C CA . GLU A 1 92 ? 3.713 5.589 16.733 1.00 97.69 92 GLU A CA 1
ATOM 724 C C . GLU A 1 92 ? 2.229 5.375 17.064 1.00 97.69 92 GLU A C 1
ATOM 726 O O . GLU A 1 92 ? 1.854 5.338 18.238 1.00 97.69 92 GLU A O 1
ATOM 731 N N . GLN A 1 93 ? 1.377 5.158 16.055 1.00 97.50 93 GLN A N 1
ATOM 732 C CA . GLN A 1 93 ? -0.042 4.864 16.286 1.00 97.50 93 GLN A CA 1
ATOM 733 C C . GLN A 1 93 ? -0.244 3.585 17.098 1.00 97.50 93 GLN A C 1
ATOM 735 O O . GLN A 1 93 ? -1.080 3.562 18.004 1.00 97.50 93 GLN A O 1
ATOM 740 N N . LEU A 1 94 ? 0.525 2.535 16.806 1.00 97.56 94 LEU A N 1
ATOM 741 C CA . LEU A 1 94 ? 0.463 1.276 17.538 1.00 97.56 94 LEU A CA 1
ATOM 742 C C . LEU A 1 94 ? 0.848 1.479 19.008 1.00 97.56 94 LEU A C 1
ATOM 744 O O . LEU A 1 94 ? 0.109 1.042 19.885 1.00 97.56 94 LEU A O 1
ATOM 748 N N . GLN A 1 95 ? 1.918 2.226 19.293 1.00 98.12 95 GLN A N 1
ATOM 749 C CA . GLN A 1 95 ? 2.315 2.549 20.669 1.00 98.12 95 GLN A CA 1
ATOM 750 C C . GLN A 1 95 ? 1.228 3.325 21.426 1.00 98.12 95 GLN A C 1
ATOM 752 O O . GLN A 1 95 ? 0.932 3.008 22.582 1.00 98.12 95 GLN A O 1
ATOM 757 N N . VAL A 1 96 ? 0.593 4.308 20.779 1.00 98.06 96 VAL A N 1
ATOM 758 C CA . VAL A 1 96 ? -0.523 5.068 21.370 1.00 98.06 96 VAL A CA 1
ATOM 759 C C . VAL A 1 96 ? -1.709 4.150 21.665 1.00 98.06 96 VAL A C 1
ATOM 761 O O . VAL A 1 96 ? -2.300 4.226 22.744 1.00 98.06 96 VAL A O 1
ATOM 764 N N . LYS A 1 97 ? -2.054 3.251 20.738 1.00 97.25 97 LYS A N 1
ATOM 765 C CA . LYS A 1 97 ? -3.158 2.300 20.922 1.00 97.25 97 LYS A CA 1
ATOM 766 C C . LYS A 1 97 ? -2.867 1.272 22.005 1.00 97.25 97 LYS A C 1
ATOM 768 O O . LYS A 1 97 ? -3.748 0.989 22.811 1.00 97.25 97 LYS A O 1
ATOM 773 N N . GLU A 1 98 ? -1.644 0.767 22.095 1.00 97.81 98 GLU A N 1
ATOM 774 C CA . GLU A 1 98 ? -1.232 -0.116 23.186 1.00 97.81 98 GLU A CA 1
ATOM 775 C C . GLU A 1 98 ? -1.299 0.578 24.548 1.00 97.81 98 GLU A C 1
ATOM 777 O O . GLU A 1 98 ? -1.761 -0.023 25.518 1.00 97.81 98 GLU A O 1
ATOM 782 N N . ALA A 1 99 ? -0.874 1.843 24.631 1.00 97.50 99 ALA A N 1
ATOM 783 C CA . ALA A 1 99 ? -1.004 2.636 25.850 1.00 97.50 99 ALA A CA 1
ATOM 784 C C . ALA A 1 99 ? -2.480 2.852 26.225 1.00 97.50 99 ALA A C 1
ATOM 786 O O . ALA A 1 99 ? -2.842 2.690 27.389 1.00 97.50 99 ALA A O 1
ATOM 787 N N . GLN A 1 100 ? -3.343 3.130 25.242 1.00 98.00 100 GLN A N 1
ATOM 788 C CA . GLN A 1 100 ? -4.787 3.261 25.445 1.00 98.00 100 GLN A CA 1
ATOM 789 C C . GLN A 1 100 ? -5.415 1.955 25.958 1.00 98.00 100 GLN A C 1
ATOM 791 O O . GLN A 1 100 ? -6.198 1.981 26.902 1.00 98.00 100 GLN A O 1
ATOM 796 N N . VAL A 1 101 ? -5.058 0.806 25.376 1.00 98.00 101 VAL A N 1
ATOM 797 C CA . VAL A 1 101 ? -5.553 -0.505 25.828 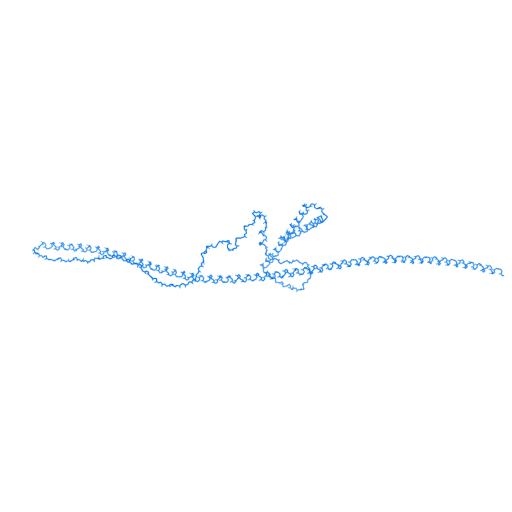1.00 98.00 101 VAL A CA 1
ATOM 798 C C . VAL A 1 101 ? -5.064 -0.826 27.239 1.00 98.00 101 VAL A C 1
ATOM 800 O O . VAL A 1 101 ? -5.836 -1.364 28.029 1.00 98.00 101 VAL A O 1
ATOM 803 N N . ARG A 1 102 ? -3.812 -0.492 27.579 1.00 97.69 102 ARG A N 1
ATOM 804 C CA . ARG A 1 102 ? -3.296 -0.643 28.948 1.00 97.69 102 ARG A CA 1
ATOM 805 C C . ARG A 1 102 ? -4.095 0.199 29.943 1.00 97.69 102 ARG A C 1
ATOM 807 O O . ARG A 1 102 ? -4.592 -0.361 30.910 1.00 97.69 102 ARG A O 1
ATOM 814 N N . ALA A 1 103 ? -4.326 1.478 29.644 1.00 97.44 103 ALA A N 1
ATOM 815 C CA . ALA A 1 103 ? -5.128 2.356 30.497 1.00 97.44 103 ALA A CA 1
ATOM 816 C C . ALA A 1 103 ? -6.563 1.833 30.705 1.00 97.44 103 ALA A C 1
ATOM 818 O O . ALA A 1 103 ? -7.044 1.800 31.831 1.00 97.44 103 ALA A O 1
ATOM 819 N N . LEU A 1 104 ? -7.222 1.355 29.641 1.00 97.75 104 LEU A N 1
ATOM 820 C CA . LEU A 1 104 ? -8.565 0.767 29.742 1.00 97.75 104 LEU A CA 1
ATOM 821 C C . LEU A 1 104 ? -8.589 -0.522 30.574 1.00 97.75 104 LEU A C 1
ATOM 823 O O . LEU A 1 104 ? -9.573 -0.795 31.255 1.00 97.75 104 LEU A O 1
ATOM 827 N N . ARG A 1 105 ? -7.524 -1.333 30.522 1.00 97.88 105 ARG A N 1
ATOM 828 C CA . ARG A 1 105 ? -7.407 -2.532 31.365 1.00 97.88 105 ARG A CA 1
ATOM 829 C C . ARG A 1 105 ? -7.227 -2.174 32.834 1.00 97.88 105 ARG A C 1
ATOM 831 O O . ARG A 1 105 ? -7.836 -2.825 33.675 1.00 97.88 105 ARG A O 1
ATOM 838 N N . ASP A 1 106 ? -6.417 -1.163 33.128 1.00 97.56 106 ASP A N 1
ATOM 839 C CA . ASP A 1 106 ? -6.228 -0.685 34.498 1.00 97.56 106 ASP A CA 1
ATOM 840 C C . ASP A 1 106 ? -7.547 -0.123 35.057 1.00 97.56 106 ASP A C 1
ATOM 842 O O . ASP A 1 106 ? -7.940 -0.465 36.172 1.00 97.56 106 ASP A O 1
ATOM 846 N N . GLU A 1 107 ? -8.296 0.630 34.243 1.00 97.44 107 GLU A N 1
ATOM 847 C CA . GLU A 1 107 ? -9.624 1.134 34.608 1.00 97.44 107 GLU A CA 1
ATOM 848 C C . GLU A 1 107 ? -10.641 0.001 34.844 1.00 97.44 107 GLU A C 1
ATOM 850 O O . GLU A 1 107 ? -11.355 0.027 35.844 1.00 97.44 107 GLU A O 1
ATOM 855 N N . ASP A 1 108 ? -10.682 -1.031 33.992 1.00 97.25 108 ASP A N 1
ATOM 856 C CA . ASP A 1 108 ? -11.539 -2.215 34.193 1.00 97.25 108 ASP A CA 1
ATOM 857 C C . ASP A 1 108 ? -11.190 -2.966 35.490 1.00 97.25 108 ASP A C 1
ATOM 859 O O . ASP A 1 108 ? -12.078 -3.397 36.231 1.00 97.25 108 ASP A O 1
ATOM 863 N N . ILE A 1 109 ? -9.897 -3.093 35.808 1.00 97.81 109 ILE A N 1
ATOM 864 C CA . ILE A 1 109 ? -9.439 -3.696 37.066 1.00 97.81 109 ILE A CA 1
ATOM 865 C C . ILE A 1 109 ? -9.924 -2.872 38.264 1.00 97.81 109 ILE A C 1
ATOM 867 O O . ILE A 1 109 ? -10.414 -3.444 39.241 1.00 97.81 109 ILE A O 1
ATOM 871 N N . ASP A 1 110 ? -9.810 -1.548 38.207 1.00 97.19 110 ASP A N 1
ATOM 872 C CA . ASP A 1 110 ? -10.240 -0.676 39.298 1.00 97.19 110 ASP A CA 1
ATOM 873 C C . ASP A 1 110 ? -11.766 -0.647 39.448 1.00 97.19 110 ASP A C 1
ATOM 875 O O . ASP A 1 110 ? -12.272 -0.748 40.569 1.00 97.19 110 ASP A O 1
ATOM 879 N N . GLN A 1 111 ? -12.515 -0.639 38.343 1.00 97.06 111 GLN A N 1
ATOM 880 C CA . GLN A 1 111 ? -13.972 -0.783 38.362 1.00 97.06 111 GLN A CA 1
ATOM 881 C C . GLN A 1 111 ? -14.399 -2.117 38.988 1.00 97.06 111 GLN A C 1
ATOM 883 O O . GLN A 1 111 ? -15.284 -2.135 39.845 1.00 97.06 111 GLN A O 1
ATOM 888 N N . LYS A 1 112 ? -13.738 -3.230 38.648 1.00 97.31 112 LYS A N 1
ATOM 889 C CA . LYS A 1 112 ? -14.011 -4.544 39.260 1.00 97.31 112 LYS A CA 1
ATOM 890 C C . LYS A 1 112 ? -13.747 -4.564 40.762 1.00 97.31 112 LYS A C 1
ATOM 892 O O . LYS A 1 112 ? -14.535 -5.152 41.501 1.00 97.31 112 LYS A O 1
ATOM 897 N N . LYS A 1 113 ? -12.682 -3.907 41.235 1.00 97.06 113 LYS A N 1
ATOM 898 C CA . LYS A 1 113 ? -12.425 -3.764 42.681 1.00 97.06 113 LYS A CA 1
ATOM 899 C C . LYS A 1 113 ? -13.547 -2.985 43.365 1.00 97.06 113 LYS A C 1
ATOM 901 O O . LYS A 1 113 ? -14.014 -3.410 44.417 1.00 97.06 113 LYS A O 1
ATOM 906 N N . ILE A 1 114 ? -13.994 -1.876 42.771 1.00 97.00 114 ILE A N 1
ATOM 907 C CA . ILE A 1 114 ? -15.095 -1.065 43.314 1.00 97.00 114 ILE A CA 1
ATOM 908 C C . ILE A 1 114 ? -16.382 -1.891 43.391 1.00 97.00 114 ILE A C 1
ATOM 910 O O . ILE A 1 114 ? -17.026 -1.903 44.437 1.00 97.00 114 ILE A O 1
ATOM 914 N N . ILE A 1 115 ? -16.731 -2.614 42.322 1.00 96.12 115 ILE A N 1
ATOM 915 C CA . ILE A 1 115 ? -17.912 -3.490 42.293 1.00 96.12 115 ILE A CA 1
ATOM 916 C C . ILE A 1 115 ? -17.820 -4.543 43.399 1.00 96.12 115 ILE A C 1
ATOM 918 O O . ILE A 1 115 ? -18.752 -4.664 44.186 1.00 96.12 115 ILE A O 1
ATOM 922 N N . SER A 1 116 ? -16.681 -5.227 43.529 1.00 96.31 116 SER A N 1
ATOM 923 C CA . SER A 1 116 ? -16.479 -6.233 44.578 1.00 96.31 116 SER A CA 1
ATOM 924 C C . SER A 1 116 ? -16.646 -5.653 45.990 1.00 96.31 116 SER A C 1
ATOM 926 O O . SER A 1 116 ? -17.279 -6.274 46.840 1.00 96.31 116 SER A O 1
ATOM 928 N N . ILE A 1 117 ? -16.140 -4.442 46.245 1.00 95.38 117 ILE A N 1
ATOM 929 C CA . ILE A 1 117 ? -16.329 -3.755 47.532 1.00 95.38 117 ILE A CA 1
ATOM 930 C C . ILE A 1 117 ? -17.816 -3.452 47.773 1.00 95.38 117 ILE A C 1
ATOM 932 O O . ILE A 1 117 ? -18.324 -3.704 48.865 1.00 95.38 117 ILE A O 1
ATOM 936 N N . LEU A 1 118 ? -18.522 -2.930 46.767 1.00 93.81 118 LEU A N 1
ATOM 937 C CA . LEU A 1 118 ? -19.950 -2.615 46.869 1.00 93.81 118 LEU A CA 1
ATOM 938 C C . LEU A 1 118 ? -20.810 -3.867 47.079 1.00 93.81 118 LEU A C 1
ATOM 940 O O . LEU A 1 118 ? -21.767 -3.819 47.845 1.00 93.81 118 LEU A O 1
ATOM 944 N N . GLU A 1 119 ? -20.465 -4.988 46.446 1.00 93.81 119 GLU A N 1
ATOM 945 C CA . GLU A 1 119 ? -21.128 -6.278 46.661 1.00 93.81 119 GLU A CA 1
ATOM 946 C C . GLU A 1 119 ? -20.994 -6.745 48.114 1.00 93.81 119 GLU A C 1
ATOM 948 O O . GLU A 1 119 ? -21.983 -7.180 48.701 1.00 93.81 119 GLU A O 1
ATOM 953 N N . VAL A 1 120 ? -19.816 -6.585 48.729 1.00 93.50 120 VAL A N 1
ATOM 954 C CA . VAL A 1 120 ? -19.611 -6.912 50.150 1.00 93.50 120 VAL A CA 1
ATOM 955 C C . VAL A 1 120 ? -20.479 -6.032 51.053 1.00 93.50 120 VAL A C 1
ATOM 957 O O . VAL A 1 120 ? -21.142 -6.557 51.945 1.00 93.50 120 VAL A O 1
ATOM 960 N N . TYR A 1 121 ? -20.522 -4.716 50.820 1.00 89.25 121 TYR A N 1
ATOM 961 C CA . TYR A 1 121 ? -21.381 -3.820 51.607 1.00 89.25 121 TYR A CA 1
ATOM 962 C C . TYR A 1 121 ? -22.867 -4.158 51.450 1.00 89.25 121 TYR A C 1
ATOM 964 O O . TYR A 1 121 ? -23.577 -4.274 52.447 1.00 89.25 121 TYR A O 1
ATOM 972 N N . ASN A 1 122 ? -23.322 -4.396 50.218 1.00 90.62 122 ASN A N 1
ATOM 973 C CA . ASN A 1 122 ? -24.701 -4.801 49.958 1.00 90.62 122 ASN A CA 1
ATOM 974 C C . ASN A 1 122 ? -25.042 -6.133 50.636 1.00 90.62 122 ASN A C 1
ATOM 976 O O . ASN A 1 122 ? -26.144 -6.278 51.155 1.00 90.62 122 ASN A O 1
ATOM 980 N N . GLN A 1 123 ? -24.118 -7.098 50.666 1.00 90.69 123 GLN A N 1
ATOM 981 C CA . GLN A 1 123 ? -24.352 -8.371 51.345 1.00 90.69 123 GLN A CA 1
ATOM 982 C C . GLN A 1 123 ? -24.538 -8.178 52.853 1.00 90.69 123 GLN A C 1
ATOM 984 O O . GLN A 1 123 ? -25.456 -8.758 53.425 1.00 90.69 123 GLN A O 1
ATOM 989 N N . VAL A 1 124 ? -23.730 -7.321 53.487 1.00 89.88 124 VAL A N 1
ATOM 990 C CA . VAL A 1 124 ? -23.881 -6.993 54.915 1.00 89.88 124 VAL A CA 1
ATOM 991 C C . VAL A 1 124 ? -25.249 -6.366 55.195 1.00 89.88 124 VAL A C 1
ATOM 993 O O . VAL A 1 124 ? -25.912 -6.750 56.160 1.00 89.88 124 VAL A O 1
ATOM 996 N N . ASP A 1 125 ? -25.706 -5.451 54.337 1.00 90.19 125 ASP A N 1
ATOM 997 C CA . ASP A 1 125 ? -27.029 -4.831 54.471 1.00 90.19 125 ASP A CA 1
ATOM 998 C C . ASP A 1 125 ? -28.166 -5.847 54.268 1.00 90.19 125 ASP A C 1
ATOM 1000 O O . ASP A 1 125 ? -29.149 -5.843 55.015 1.00 90.19 125 ASP A O 1
ATOM 1004 N N . VAL A 1 126 ? -28.027 -6.757 53.298 1.00 92.50 126 VAL A N 1
ATOM 1005 C CA . VAL A 1 126 ? -28.983 -7.850 53.054 1.00 92.50 126 VAL A CA 1
ATOM 1006 C C . VAL A 1 126 ? -29.038 -8.806 54.245 1.00 92.50 126 VAL A C 1
ATOM 1008 O O . VAL A 1 126 ? -30.133 -9.185 54.675 1.00 92.50 126 VAL A O 1
ATOM 1011 N N . ASP A 1 127 ? -27.894 -9.167 54.821 1.00 92.94 127 ASP A N 1
ATOM 1012 C CA . ASP A 1 127 ? -27.814 -10.045 55.988 1.00 92.94 127 ASP A CA 1
ATOM 1013 C C . ASP A 1 127 ? -28.441 -9.376 57.221 1.00 92.94 127 ASP A C 1
ATOM 1015 O O . ASP A 1 127 ? -29.247 -9.994 57.924 1.00 92.94 127 ASP A O 1
ATOM 1019 N N . ALA A 1 128 ? -28.161 -8.088 57.446 1.00 93.12 128 ALA A N 1
ATOM 1020 C CA . ALA A 1 128 ? -28.762 -7.305 58.524 1.00 93.12 128 ALA A CA 1
ATOM 1021 C C . ALA A 1 128 ? -30.289 -7.182 58.370 1.00 93.12 128 ALA A C 1
ATOM 1023 O O . ALA A 1 128 ? -31.034 -7.348 59.343 1.00 93.12 128 ALA A O 1
ATOM 1024 N N . LEU A 1 129 ? -30.776 -6.943 57.147 1.00 94.12 129 LEU A N 1
ATOM 1025 C CA . LEU A 1 129 ? -32.207 -6.898 56.849 1.00 94.12 129 LEU A CA 1
ATOM 1026 C C . LEU A 1 129 ? -32.869 -8.265 57.062 1.00 94.12 129 LEU A C 1
ATOM 1028 O O . LEU A 1 129 ? -33.965 -8.344 57.621 1.00 94.12 129 LEU A O 1
ATOM 1032 N N . THR A 1 130 ? -32.195 -9.345 56.668 1.00 93.88 130 THR A N 1
ATOM 1033 C CA . THR A 1 130 ? -32.672 -10.720 56.865 1.00 93.88 130 THR A CA 1
ATOM 1034 C C . THR A 1 130 ? -32.757 -11.064 58.352 1.00 93.88 130 THR A C 1
ATOM 1036 O O . THR A 1 130 ? -33.771 -11.611 58.793 1.00 93.88 130 THR A O 1
ATOM 1039 N N . ALA A 1 131 ? -31.759 -10.670 59.149 1.00 95.25 131 ALA A N 1
ATOM 1040 C CA . ALA A 1 131 ? -31.776 -10.825 60.602 1.00 95.25 131 ALA A CA 1
ATOM 1041 C C . ALA A 1 131 ? -32.950 -10.060 61.240 1.00 95.25 131 ALA A C 1
ATOM 1043 O O . ALA A 1 131 ? -33.723 -10.642 62.003 1.00 95.25 131 ALA A O 1
ATOM 1044 N N . LYS A 1 132 ? -33.165 -8.792 60.857 1.00 95.12 132 LYS A N 1
ATOM 1045 C CA . LYS A 1 132 ? -34.311 -7.993 61.329 1.00 95.12 132 LYS A CA 1
ATOM 1046 C C . LYS A 1 132 ? -35.659 -8.575 60.906 1.00 95.12 132 LYS A C 1
ATOM 1048 O O . LYS A 1 132 ? -36.607 -8.566 61.689 1.00 95.12 132 LYS A O 1
ATOM 1053 N N . SER A 1 133 ? -35.756 -9.114 59.691 1.00 95.12 133 SER A N 1
ATOM 1054 C CA . SER A 1 133 ? -36.952 -9.821 59.224 1.00 95.12 133 SER A CA 1
ATOM 1055 C C . SER A 1 133 ? -37.225 -11.074 60.058 1.00 95.12 133 SER A C 1
ATOM 1057 O O . SER A 1 133 ? -38.379 -11.361 60.382 1.00 95.12 133 SER A O 1
ATOM 1059 N N . HIS A 1 134 ? -36.174 -11.802 60.449 1.00 95.75 134 HIS A N 1
ATOM 1060 C CA . HIS A 1 134 ? -36.316 -12.961 61.317 1.00 95.75 134 HIS A CA 1
ATOM 1061 C C . HIS A 1 134 ? -36.803 -12.566 62.715 1.00 95.75 134 HIS A C 1
ATOM 1063 O O . HIS A 1 134 ? -37.781 -13.155 63.162 1.00 95.75 134 HIS A O 1
ATOM 1069 N N . GLU A 1 135 ? -36.212 -11.535 63.336 1.00 96.00 135 GLU A N 1
ATOM 1070 C CA . GLU A 1 135 ? -36.657 -10.981 64.630 1.00 96.00 135 GLU A CA 1
ATOM 1071 C C . GLU A 1 135 ? -38.136 -10.565 64.610 1.00 96.00 135 GLU A C 1
ATOM 1073 O O . GLU A 1 135 ? -38.889 -10.870 65.535 1.00 96.00 135 GLU A O 1
ATOM 1078 N N . LEU A 1 136 ? -38.577 -9.888 63.543 1.00 95.06 136 LEU A N 1
ATOM 1079 C CA . LEU A 1 136 ? -39.982 -9.506 63.383 1.00 95.06 136 LEU A CA 1
ATOM 1080 C C . LEU A 1 136 ? -40.898 -10.726 63.289 1.00 95.06 136 LEU A C 1
ATOM 1082 O O . LEU A 1 136 ? -41.996 -10.699 63.842 1.00 95.06 136 LEU A 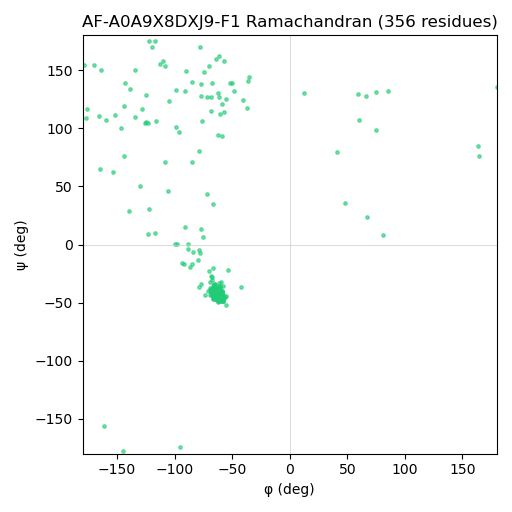O 1
ATOM 1086 N N . ARG A 1 137 ? -40.460 -11.793 62.612 1.00 95.19 137 ARG A N 1
ATOM 1087 C CA . ARG A 1 137 ? -41.228 -13.039 62.512 1.00 95.19 137 ARG A CA 1
ATOM 1088 C C . ARG A 1 137 ? -41.387 -13.697 63.880 1.00 95.19 137 ARG A C 1
ATOM 1090 O O . ARG A 1 137 ? -42.506 -14.055 64.230 1.00 95.19 137 ARG A O 1
ATOM 1097 N N . THR A 1 138 ? -40.314 -13.786 64.667 1.00 96.00 138 THR A N 1
ATOM 1098 C CA . THR A 1 138 ? -40.373 -14.323 66.036 1.00 96.00 138 THR A CA 1
ATOM 1099 C C . THR A 1 138 ? -41.269 -13.478 66.933 1.00 96.00 138 THR A C 1
ATOM 1101 O O . THR A 1 138 ? -42.068 -14.026 67.685 1.00 96.00 138 THR A O 1
ATOM 1104 N N . LEU A 1 139 ? -41.190 -12.147 66.838 1.00 96.00 139 LEU A N 1
ATOM 1105 C CA . LEU A 1 139 ? -42.058 -11.258 67.614 1.00 96.00 139 LEU A CA 1
ATOM 1106 C C . LEU A 1 139 ? -43.535 -11.409 67.213 1.00 96.00 139 LEU A C 1
ATOM 1108 O O . LEU A 1 139 ? -44.419 -11.366 68.067 1.00 96.00 139 LEU A O 1
ATOM 1112 N N . HIS A 1 140 ? -43.809 -11.609 65.923 1.00 96.62 140 HIS A N 1
ATOM 1113 C CA . HIS A 1 140 ? -45.159 -11.853 65.422 1.00 96.62 140 HIS A CA 1
ATOM 1114 C C . HIS A 1 140 ? -45.732 -13.176 65.949 1.00 96.62 140 HIS A C 1
ATOM 1116 O O . HIS A 1 140 ? -46.891 -13.223 66.353 1.00 96.62 140 HIS A O 1
ATOM 1122 N N . GLU A 1 141 ? -44.912 -14.226 65.995 1.00 95.81 141 GLU A N 1
ATOM 1123 C CA . GLU A 1 141 ? -45.275 -15.535 66.547 1.00 95.81 141 GLU A CA 1
ATOM 1124 C C . GLU A 1 141 ? -45.551 -15.444 68.058 1.00 95.81 141 GLU A C 1
ATOM 1126 O O . GLU A 1 141 ? -46.606 -15.870 68.519 1.00 95.81 141 GLU A O 1
ATOM 1131 N N . 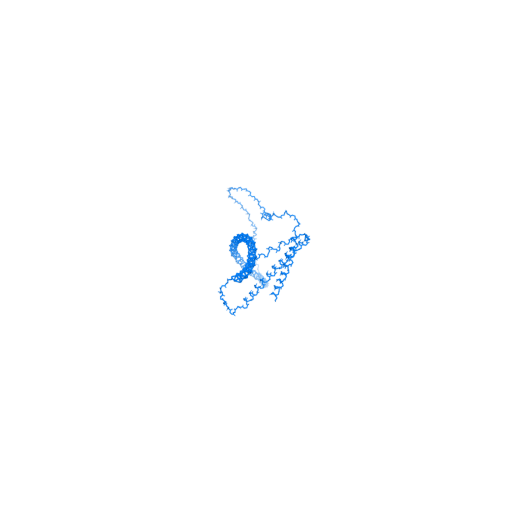GLN A 1 142 ? -44.700 -14.737 68.810 1.00 96.06 142 GLN A N 1
ATOM 1132 C CA . GLN A 1 142 ? -44.940 -14.449 70.231 1.00 96.06 142 GLN A CA 1
ATOM 1133 C C . GLN A 1 142 ? -46.243 -13.673 70.463 1.00 96.06 142 GLN A C 1
ATOM 1135 O O . GLN A 1 142 ? -46.988 -13.966 71.399 1.00 96.06 142 GLN A O 1
ATOM 1140 N N . PHE A 1 143 ? -46.537 -12.674 69.624 1.00 95.88 143 PHE A N 1
ATOM 1141 C CA . PHE A 1 143 ? -47.788 -11.922 69.712 1.00 95.88 143 PHE A CA 1
ATOM 1142 C C . PHE A 1 143 ? -49.004 -12.806 69.409 1.00 95.88 143 PHE A C 1
ATOM 1144 O O . PHE A 1 143 ? -50.034 -12.684 70.073 1.00 95.88 143 PHE A O 1
ATOM 1151 N N . HIS A 1 144 ? -48.883 -13.716 68.440 1.00 96.81 144 HIS A N 1
ATOM 1152 C CA . HIS A 1 144 ? -49.922 -14.689 68.127 1.00 96.81 144 HIS A CA 1
ATOM 1153 C C . HIS A 1 144 ? -50.205 -15.611 69.322 1.00 96.81 144 HIS A C 1
ATOM 1155 O O . HIS A 1 144 ? -51.362 -15.729 69.731 1.00 96.81 144 HIS A O 1
ATOM 1161 N N . ASP A 1 145 ? -49.166 -16.164 69.953 1.00 95.44 145 ASP A N 1
ATOM 1162 C CA . ASP A 1 145 ? -49.293 -17.007 71.149 1.00 95.44 145 ASP A CA 1
ATOM 1163 C C . ASP A 1 145 ? -49.957 -16.259 72.315 1.00 95.44 145 ASP A C 1
ATOM 1165 O O . ASP A 1 145 ? -50.864 -16.779 72.972 1.00 95.44 145 ASP A O 1
ATOM 1169 N N . LEU A 1 146 ? -49.553 -15.005 72.548 1.00 96.00 146 LEU A N 1
ATOM 1170 C CA . LEU A 1 146 ? -50.173 -14.117 73.537 1.00 96.00 146 LEU A CA 1
ATOM 1171 C C . LEU A 1 146 ? -51.654 -13.864 73.231 1.00 96.00 146 LEU A C 1
ATOM 1173 O O . LEU A 1 146 ? -52.474 -13.871 74.151 1.00 96.00 146 LEU A O 1
ATOM 1177 N N . SER A 1 147 ? -52.009 -13.670 71.959 1.00 96.44 147 SER A N 1
ATOM 1178 C CA . SER A 1 147 ? -53.401 -13.501 71.534 1.00 96.44 147 SER A CA 1
ATOM 1179 C C . SER A 1 147 ? -54.229 -14.756 71.826 1.00 96.44 147 SER A C 1
ATOM 1181 O O . SER A 1 147 ? -55.304 -14.654 72.416 1.00 96.44 147 SER A O 1
ATOM 1183 N N . VAL A 1 148 ? -53.710 -15.944 71.499 1.00 96.50 148 VAL A N 1
ATOM 1184 C CA . VAL A 1 148 ? -54.372 -17.229 71.788 1.00 96.50 148 VAL A CA 1
ATOM 1185 C C . VAL A 1 148 ? -54.527 -17.447 73.298 1.00 96.50 148 VAL A C 1
ATOM 1187 O O . VAL A 1 148 ? -55.590 -17.864 73.772 1.00 96.50 148 VAL A O 1
ATOM 1190 N N . ALA A 1 149 ? -53.495 -17.129 74.0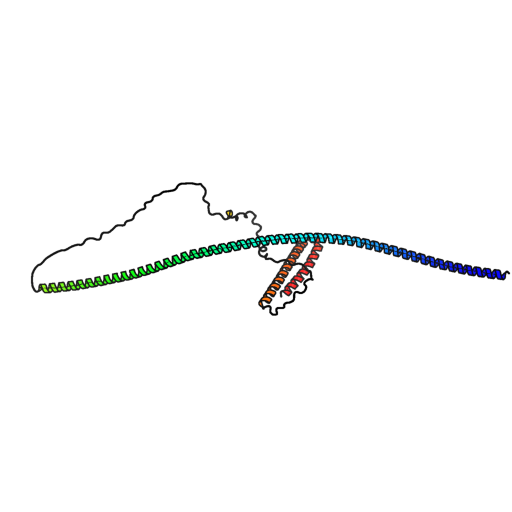84 1.00 95.31 149 ALA A N 1
ATOM 1191 C CA . ALA A 1 149 ? -53.547 -17.216 75.541 1.00 95.31 149 ALA A CA 1
ATOM 1192 C C . ALA A 1 149 ? -54.587 -16.252 76.136 1.00 95.31 149 ALA A C 1
ATOM 1194 O O . ALA A 1 149 ? -55.335 -16.629 77.044 1.00 95.31 149 ALA A O 1
ATOM 1195 N N . HIS A 1 150 ? -54.673 -15.030 75.607 1.00 94.88 150 HIS A N 1
ATOM 1196 C CA . HIS A 1 150 ? -55.677 -14.048 76.001 1.00 94.88 150 HIS A CA 1
ATOM 1197 C C . HIS A 1 150 ? -57.101 -14.531 75.690 1.00 94.88 150 HIS A C 1
ATOM 1199 O O . HIS A 1 150 ? -57.973 -14.454 76.559 1.00 94.88 150 HIS A O 1
ATOM 1205 N N . ASP A 1 151 ? -57.343 -15.086 74.500 1.00 95.56 151 ASP A N 1
ATOM 1206 C CA . ASP A 1 151 ? -58.651 -15.647 74.139 1.00 95.56 151 ASP A CA 1
ATOM 1207 C C . ASP A 1 151 ? -59.026 -16.832 75.039 1.00 95.56 151 ASP A C 1
ATOM 1209 O O . ASP A 1 151 ? -60.138 -16.892 75.566 1.00 95.56 151 ASP A O 1
ATOM 1213 N N . THR A 1 152 ? -58.061 -17.701 75.346 1.00 95.62 152 THR A N 1
ATOM 1214 C CA . THR A 1 152 ? -58.253 -18.807 76.296 1.00 95.62 152 THR A CA 1
ATOM 1215 C C . THR A 1 152 ? -58.618 -18.300 77.696 1.00 95.62 152 THR A C 1
ATOM 1217 O O . THR A 1 152 ? -59.502 -18.850 78.356 1.00 95.62 152 THR A O 1
ATOM 1220 N N . LEU A 1 153 ? -57.953 -17.246 78.182 1.00 95.06 153 LEU A N 1
ATOM 1221 C CA . LEU A 1 153 ? -58.270 -16.619 79.470 1.00 95.06 153 LEU A CA 1
ATOM 1222 C C . LEU A 1 153 ? -59.660 -15.984 79.467 1.00 95.06 153 LEU A C 1
ATOM 1224 O O . LEU A 1 153 ? -60.395 -16.113 80.446 1.00 95.06 153 LEU A O 1
ATOM 1228 N N . LYS A 1 154 ? -60.041 -15.334 78.368 1.00 96.69 154 LYS A N 1
ATOM 1229 C CA . LYS A 1 154 ? -61.370 -14.748 78.186 1.00 96.69 154 LYS A CA 1
ATOM 1230 C C . LYS A 1 154 ? -62.461 -15.817 78.235 1.00 96.69 154 LYS A C 1
ATOM 1232 O O . LYS A 1 154 ? -63.492 -15.604 78.876 1.00 96.69 154 LYS A O 1
ATOM 1237 N N . ASP A 1 155 ? -62.229 -16.974 77.627 1.00 95.19 155 ASP A N 1
ATOM 1238 C CA . ASP A 1 155 ? -63.169 -18.094 77.667 1.00 95.19 155 ASP A CA 1
ATOM 1239 C C . ASP A 1 155 ? -63.236 -18.744 79.051 1.00 95.19 155 ASP A C 1
ATOM 1241 O O . ASP A 1 155 ? -64.335 -18.984 79.557 1.00 95.19 155 ASP A O 1
ATOM 1245 N N . LYS A 1 156 ? -62.098 -18.906 79.739 1.00 94.81 156 LYS A N 1
ATOM 1246 C CA . LYS A 1 156 ? -62.075 -19.322 81.153 1.00 94.81 156 LYS A CA 1
ATOM 1247 C C . LYS A 1 156 ? -62.835 -18.347 82.051 1.00 94.81 156 LYS A C 1
ATOM 1249 O O . LYS A 1 156 ? -63.571 -18.784 82.932 1.00 94.81 156 LYS A O 1
ATOM 1254 N N . LEU A 1 157 ? -62.697 -17.039 81.830 1.00 94.69 157 LEU A N 1
ATOM 1255 C CA . LEU A 1 157 ? -63.422 -16.016 82.585 1.00 94.69 157 LEU A CA 1
ATOM 1256 C C . LEU A 1 157 ? -64.936 -16.129 82.359 1.00 94.69 157 LEU A C 1
ATOM 1258 O O . LEU A 1 157 ? -65.702 -16.067 83.319 1.00 94.69 157 LEU A O 1
ATOM 1262 N N . ARG A 1 158 ? -65.375 -16.346 81.112 1.00 94.62 158 ARG A N 1
ATOM 1263 C CA . ARG A 1 158 ? -66.790 -16.609 80.796 1.00 94.62 158 ARG A CA 1
ATOM 1264 C C . ARG A 1 158 ? -67.297 -17.874 81.480 1.00 94.62 158 ARG A C 1
ATOM 1266 O O . ARG A 1 158 ? -68.380 -17.852 82.058 1.00 94.62 158 ARG A O 1
ATOM 1273 N N . GLN A 1 159 ? -66.521 -18.954 81.441 1.00 94.62 159 GLN A N 1
ATOM 1274 C CA . GLN A 1 159 ? -66.878 -20.215 82.085 1.00 94.62 159 GLN A CA 1
ATOM 1275 C C . GLN A 1 159 ? -66.992 -20.060 83.607 1.00 94.62 159 GLN A C 1
ATOM 1277 O O . GLN A 1 159 ? -67.981 -20.497 84.190 1.00 94.62 159 GLN A O 1
ATOM 1282 N N . ASN A 1 160 ? -66.043 -19.364 84.237 1.00 94.25 160 ASN A N 1
ATOM 1283 C CA . ASN A 1 160 ? -66.085 -19.058 85.666 1.00 94.25 160 ASN A CA 1
ATOM 1284 C C . ASN A 1 160 ? -67.300 -18.182 86.018 1.00 94.25 160 ASN A C 1
ATOM 1286 O O . ASN A 1 160 ? -68.003 -18.464 86.982 1.00 94.25 160 ASN A O 1
ATOM 1290 N N . ALA A 1 161 ? -67.626 -17.175 85.199 1.00 92.75 161 ALA A N 1
ATOM 1291 C CA . ALA A 1 161 ? -68.827 -16.364 85.397 1.00 92.75 161 ALA A CA 1
ATOM 1292 C C . ALA A 1 161 ? -70.118 -17.207 85.353 1.00 92.75 161 ALA A C 1
ATOM 1294 O O . ALA A 1 161 ? -71.008 -17.001 86.181 1.00 92.75 161 ALA A O 1
ATOM 1295 N N . LEU A 1 162 ? -70.211 -18.179 84.437 1.00 94.38 162 LEU A N 1
ATOM 1296 C CA . LEU A 1 162 ? -71.332 -19.127 84.376 1.00 94.38 162 LEU A CA 1
ATOM 1297 C C . LEU A 1 162 ? -71.391 -20.037 85.613 1.00 94.38 162 LEU A C 1
ATOM 1299 O O . LEU A 1 162 ? -72.476 -20.292 86.136 1.00 94.38 162 LEU A O 1
ATOM 1303 N N . GLU A 1 163 ? -70.244 -20.510 86.099 1.00 93.75 163 GLU A N 1
ATOM 1304 C CA . GLU A 1 163 ? -70.150 -21.346 87.300 1.00 93.75 163 GLU A CA 1
ATOM 1305 C C . GLU A 1 163 ? -70.514 -20.570 88.572 1.00 93.75 163 GLU A C 1
ATOM 1307 O O . GLU A 1 163 ? -71.312 -21.046 89.377 1.00 93.75 163 GLU A O 1
ATOM 1312 N N . MET A 1 164 ? -70.025 -19.338 88.718 1.00 91.25 164 MET A N 1
ATOM 1313 C CA . MET A 1 164 ? -70.416 -18.429 89.797 1.00 91.25 164 MET A CA 1
ATOM 1314 C C . MET A 1 164 ? -71.920 -18.150 89.777 1.00 91.25 164 MET A C 1
ATOM 1316 O O . MET A 1 164 ? -72.553 -18.126 90.831 1.00 91.25 164 MET A O 1
ATOM 1320 N N . GLU A 1 165 ? -72.519 -17.978 88.598 1.00 91.56 165 GLU A N 1
ATOM 1321 C CA . GLU A 1 165 ? -73.966 -17.802 88.467 1.00 91.56 165 GLU A CA 1
ATOM 1322 C C . GLU A 1 165 ? -74.739 -19.074 88.849 1.00 91.56 165 GLU A C 1
ATOM 1324 O O . GLU A 1 165 ? -75.775 -19.000 89.513 1.00 91.56 165 GLU A O 1
ATOM 1329 N N . ARG A 1 166 ? -74.216 -20.257 88.509 1.00 93.50 166 ARG A N 1
ATOM 1330 C CA . ARG A 1 166 ? -74.762 -21.541 88.970 1.00 93.50 166 ARG A CA 1
ATOM 1331 C C . ARG A 1 166 ? -74.688 -21.666 90.494 1.00 93.50 166 ARG A C 1
ATOM 1333 O O . ARG A 1 166 ? -75.702 -21.954 91.118 1.00 93.50 166 ARG A O 1
ATOM 1340 N N . MET A 1 167 ? -73.536 -21.364 91.091 1.00 91.44 167 MET A N 1
ATOM 1341 C CA . MET A 1 167 ? -73.338 -21.370 92.543 1.00 91.44 167 MET A CA 1
ATOM 1342 C C . MET A 1 167 ? -74.255 -20.373 93.254 1.00 91.44 167 MET A C 1
ATOM 1344 O O . MET A 1 167 ? -74.816 -20.701 94.295 1.00 91.44 167 MET A O 1
ATOM 1348 N N . ARG A 1 168 ? -74.466 -19.172 92.694 1.00 92.44 168 ARG A N 1
ATOM 1349 C CA . ARG A 1 168 ? -75.449 -18.210 93.222 1.00 92.44 168 ARG A CA 1
ATOM 1350 C C . ARG A 1 168 ? -76.865 -18.771 93.190 1.00 92.44 168 ARG A C 1
ATOM 1352 O O . ARG A 1 168 ? -77.587 -18.605 94.169 1.00 92.44 168 ARG A O 1
ATOM 1359 N N . LYS A 1 169 ? -77.264 -19.440 92.102 1.00 91.19 169 LYS A N 1
ATOM 1360 C CA . LYS A 1 169 ? -78.578 -20.100 92.001 1.00 91.19 169 LYS A CA 1
ATOM 1361 C C . LYS A 1 169 ? -78.725 -21.227 93.022 1.00 91.19 169 LYS A C 1
ATOM 1363 O O . LYS A 1 169 ? -79.750 -21.289 93.697 1.00 91.19 169 LYS A O 1
ATOM 1368 N N . ASP A 1 170 ? -77.705 -22.067 93.180 1.00 89.19 170 ASP A N 1
ATOM 1369 C CA . ASP A 1 170 ? -77.695 -23.149 94.170 1.00 89.19 170 ASP A CA 1
ATOM 1370 C C . ASP A 1 170 ? -77.735 -22.592 95.602 1.00 89.19 170 ASP A C 1
ATOM 1372 O O . ASP A 1 170 ? -78.532 -23.044 96.423 1.00 89.19 170 ASP A O 1
ATOM 1376 N N . TYR A 1 171 ? -76.962 -21.542 95.892 1.00 88.38 171 TYR A N 1
ATOM 1377 C CA . TYR A 1 171 ? -76.997 -20.839 97.175 1.00 88.38 171 TYR A CA 1
ATOM 1378 C C . TYR A 1 171 ? -78.368 -20.211 97.449 1.00 88.38 171 TYR A C 1
ATOM 1380 O O . TYR A 1 171 ? -78.905 -20.363 98.545 1.00 88.38 171 TYR A O 1
ATOM 1388 N N . ALA A 1 172 ? -78.973 -19.553 96.456 1.00 86.69 172 ALA A N 1
ATOM 1389 C CA . ALA A 1 172 ? -80.318 -18.994 96.566 1.00 86.69 172 ALA A CA 1
ATOM 1390 C C . ALA A 1 172 ? -81.366 -20.086 96.836 1.00 86.69 172 ALA A C 1
ATOM 1392 O O . ALA A 1 172 ? -82.267 -19.889 97.652 1.00 86.69 172 ALA A O 1
ATOM 1393 N N . LYS A 1 173 ? -81.223 -21.261 96.211 1.00 87.69 173 LYS A N 1
ATOM 1394 C CA . LYS A 1 173 ? -82.074 -22.427 96.469 1.00 87.69 173 LYS A CA 1
ATOM 1395 C C . LYS A 1 173 ? -81.913 -22.946 97.901 1.00 87.69 173 LYS A C 1
ATOM 1397 O O . LYS A 1 173 ? -82.914 -23.168 98.576 1.00 87.69 173 LYS A O 1
ATOM 1402 N N . VAL A 1 174 ? -80.679 -23.086 98.388 1.00 84.69 174 VAL A N 1
ATOM 1403 C CA . VAL A 1 174 ? -80.397 -23.497 99.775 1.00 84.69 174 VAL A CA 1
ATOM 1404 C C . VAL A 1 174 ? -80.970 -22.489 100.773 1.00 84.69 174 VAL A C 1
ATOM 1406 O O . VAL A 1 174 ? -81.640 -22.889 101.720 1.00 84.69 174 VAL A O 1
ATOM 1409 N N . GLN A 1 175 ? -80.776 -21.187 100.544 1.00 83.62 175 GLN A N 1
ATOM 1410 C CA . GLN A 1 175 ? -81.364 -20.118 101.361 1.00 83.62 175 GLN A CA 1
ATOM 1411 C C . GLN A 1 175 ? -82.896 -20.195 101.395 1.00 83.62 175 GLN A C 1
ATOM 1413 O O . GLN A 1 175 ? -83.501 -20.090 102.462 1.00 83.62 175 GLN A O 1
ATOM 1418 N N . PHE A 1 176 ? -83.531 -20.445 100.247 1.00 81.50 176 PHE A N 1
ATOM 1419 C CA . PHE A 1 176 ? -84.976 -20.647 100.164 1.00 81.50 176 PHE A CA 1
ATOM 1420 C C . PHE A 1 176 ? -85.437 -21.872 100.974 1.00 81.50 176 PHE A C 1
ATOM 1422 O O . PHE A 1 176 ? -86.406 -21.784 101.728 1.00 81.50 176 PHE A O 1
ATOM 1429 N N . GLU A 1 177 ? -84.732 -23.004 100.877 1.00 79.38 177 GLU A N 1
ATOM 1430 C CA . GLU A 1 177 ? -85.037 -24.222 101.642 1.00 79.38 177 GLU A CA 1
ATOM 1431 C C . GLU A 1 177 ? -84.814 -24.050 103.156 1.00 79.38 177 GLU A C 1
ATOM 1433 O O . GLU A 1 177 ? -85.634 -24.522 103.949 1.00 79.38 177 GLU A O 1
ATOM 1438 N N . LEU A 1 178 ? -83.763 -23.333 103.576 1.00 75.75 178 LEU A N 1
ATOM 1439 C CA . LEU A 1 178 ? -83.532 -22.957 104.977 1.00 75.75 178 LEU A CA 1
ATOM 1440 C C . LEU A 1 178 ? -84.632 -22.030 105.507 1.00 75.75 178 LEU A C 1
ATOM 1442 O O . LEU A 1 178 ? -85.152 -22.273 106.595 1.00 75.75 178 LEU A O 1
ATOM 1446 N N . GLY A 1 179 ? -85.055 -21.026 104.732 1.00 69.50 179 GLY A N 1
ATOM 1447 C CA . GLY A 1 179 ? -86.197 -20.171 105.076 1.00 69.50 179 GLY A CA 1
ATOM 1448 C C . GLY A 1 179 ? -87.506 -20.962 105.209 1.00 69.50 179 GLY A C 1
ATOM 1449 O O . GLY A 1 179 ? -88.310 -20.714 106.110 1.00 69.50 179 GLY A O 1
ATOM 1450 N N . ARG A 1 180 ? -87.691 -21.993 104.378 1.00 65.00 180 ARG A N 1
ATOM 1451 C CA . ARG A 1 180 ? -88.832 -22.918 104.467 1.00 65.00 180 ARG A CA 1
ATOM 1452 C C . ARG A 1 180 ? -88.791 -23.828 105.699 1.00 65.00 180 ARG A C 1
ATOM 1454 O O . ARG A 1 180 ? -89.837 -24.182 106.226 1.00 65.00 180 ARG A O 1
ATOM 1461 N N . ARG A 1 181 ? -87.601 -24.214 106.169 1.00 56.72 181 ARG A N 1
ATOM 1462 C CA . ARG A 1 181 ? -87.436 -24.980 107.420 1.00 56.72 181 ARG A CA 1
ATOM 1463 C C . ARG A 1 181 ? -87.576 -24.094 108.663 1.00 56.72 181 ARG A C 1
ATOM 1465 O O . ARG A 1 181 ? -88.128 -24.548 109.658 1.00 56.72 181 ARG A O 1
ATOM 1472 N N . SER A 1 182 ? -87.146 -22.835 108.580 1.00 46.16 182 SER A N 1
ATOM 1473 C CA . SER A 1 182 ? -87.279 -21.826 109.643 1.00 46.16 182 SER A CA 1
ATOM 1474 C C . SER A 1 182 ? -88.738 -21.398 109.886 1.00 46.16 182 SER A C 1
ATOM 1476 O O . SER A 1 182 ? -89.127 -21.086 111.003 1.00 46.16 182 SER A O 1
ATOM 1478 N N . THR A 1 183 ? -89.606 -21.479 108.873 1.00 47.88 183 THR A N 1
ATOM 1479 C CA . THR A 1 183 ? -91.039 -21.139 109.003 1.00 47.88 183 THR A CA 1
ATOM 1480 C C . THR A 1 183 ? -91.901 -22.215 109.682 1.00 47.88 183 THR A C 1
ATOM 1482 O O . THR A 1 183 ? -93.049 -21.931 110.014 1.00 47.88 183 THR A O 1
ATOM 1485 N N . ASN A 1 184 ? -91.357 -23.408 109.970 1.00 42.12 184 ASN A N 1
ATOM 1486 C CA . ASN A 1 184 ? -92.053 -24.479 110.704 1.00 42.12 184 ASN A CA 1
ATOM 1487 C C . ASN A 1 184 ? -91.712 -24.555 112.207 1.00 42.12 184 ASN A C 1
ATOM 1489 O O . ASN A 1 184 ? -92.273 -25.402 112.890 1.00 42.12 184 ASN A O 1
ATOM 1493 N N . ASN A 1 185 ? -90.854 -23.675 112.734 1.00 36.69 185 ASN A N 1
ATOM 1494 C CA . ASN A 1 185 ? -90.648 -23.458 114.171 1.00 36.69 185 ASN A CA 1
ATOM 1495 C C . ASN A 1 185 ? -90.324 -21.969 114.390 1.00 36.69 185 ASN A C 1
ATOM 1497 O O . ASN A 1 185 ? -89.212 -21.520 114.138 1.00 36.69 185 ASN A O 1
ATOM 1501 N N . SER A 1 186 ? -91.318 -21.198 114.820 1.00 34.94 186 SER A N 1
ATOM 1502 C CA . SER A 1 186 ? -91.205 -19.760 115.123 1.00 34.94 186 SER A CA 1
ATOM 1503 C C . SER A 1 186 ? -90.534 -19.518 116.491 1.00 34.94 186 SER A C 1
ATOM 1505 O O . SER A 1 186 ? -90.561 -20.432 117.317 1.00 34.94 186 SER A O 1
ATOM 1507 N N . PRO A 1 187 ? -90.146 -18.283 116.873 1.00 55.09 187 PRO A N 1
ATOM 1508 C CA . PRO A 1 187 ? -89.419 -17.215 116.170 1.00 55.09 187 PRO A CA 1
ATOM 1509 C C . PRO A 1 187 ? -88.099 -16.869 116.909 1.00 55.09 187 PRO A C 1
ATOM 1511 O O . PRO A 1 187 ? -87.911 -17.285 118.047 1.00 55.09 187 PRO A O 1
ATOM 1514 N N . LEU A 1 188 ? -87.207 -16.062 116.313 1.00 37.53 188 LEU A N 1
ATOM 1515 C CA . LEU A 1 188 ? -86.581 -14.897 116.974 1.00 37.53 188 LEU A CA 1
ATOM 1516 C C . LEU A 1 188 ? -85.593 -14.154 116.054 1.00 37.53 188 LEU A C 1
ATOM 1518 O O . LEU A 1 188 ? -84.776 -14.719 115.334 1.00 37.53 188 LEU A O 1
ATOM 1522 N N . GLU A 1 189 ? -85.754 -12.844 116.133 1.00 47.47 189 GLU A N 1
ATOM 1523 C CA . GLU A 1 189 ? -85.018 -11.702 115.606 1.00 47.47 189 GLU A CA 1
ATOM 1524 C C . GLU A 1 189 ? -83.496 -11.734 115.838 1.00 47.47 189 GLU A C 1
ATOM 1526 O O . GLU A 1 189 ? -83.072 -11.886 116.976 1.00 47.47 189 GLU A O 1
ATOM 1531 N N . VAL A 1 190 ? -82.684 -11.474 114.798 1.00 38.41 190 VAL A N 1
ATOM 1532 C CA . VAL A 1 190 ? -81.335 -10.875 114.925 1.00 38.41 190 VAL A CA 1
ATOM 1533 C C . VAL A 1 190 ? -80.983 -10.098 113.642 1.00 38.41 190 VAL A C 1
ATOM 1535 O O . VAL A 1 190 ? -80.742 -10.678 112.586 1.00 38.41 190 VAL A O 1
ATOM 1538 N N . ARG A 1 191 ? -80.905 -8.768 113.742 1.00 44.78 191 ARG A N 1
ATOM 1539 C CA . ARG A 1 191 ? -80.092 -7.894 112.869 1.00 44.78 191 ARG A CA 1
ATOM 1540 C C . ARG A 1 191 ? -78.731 -7.758 113.562 1.00 44.78 191 ARG A C 1
ATOM 1542 O O . ARG A 1 191 ? -78.766 -7.499 114.766 1.00 44.78 191 ARG A O 1
ATOM 1549 N N . PRO A 1 192 ? -77.555 -7.927 112.915 1.00 51.62 192 PRO A N 1
ATOM 1550 C CA . PRO A 1 192 ? -76.881 -6.849 112.144 1.00 51.62 192 PRO A CA 1
ATOM 1551 C C . PRO A 1 192 ? -75.819 -7.410 111.143 1.00 51.62 192 PRO A C 1
ATOM 1553 O O . PRO A 1 192 ? -75.892 -8.595 110.835 1.00 51.62 192 PRO A O 1
ATOM 1556 N N . PRO A 1 193 ? -74.769 -6.694 110.675 1.00 46.50 193 PRO A N 1
ATOM 1557 C CA . PRO A 1 193 ? -74.554 -5.278 110.344 1.00 46.50 193 PRO A CA 1
ATOM 1558 C C . PRO A 1 193 ? -74.238 -5.071 108.834 1.00 46.50 193 PRO A C 1
ATOM 1560 O O . PRO A 1 193 ? -74.069 -6.014 108.067 1.00 46.50 193 PRO A O 1
ATOM 1563 N N . VAL A 1 194 ? -74.117 -3.810 108.408 1.00 52.25 194 VAL A N 1
ATOM 1564 C CA . VAL A 1 194 ? -73.494 -3.407 107.128 1.00 52.25 194 VAL A CA 1
ATOM 1565 C C . VAL A 1 194 ? -71.967 -3.486 107.259 1.00 52.25 194 VAL A C 1
ATOM 1567 O O . VAL A 1 194 ? -71.447 -3.038 108.282 1.00 52.25 194 VAL A O 1
ATOM 1570 N N . PRO A 1 195 ? -71.242 -3.995 106.243 1.00 48.94 195 PRO A N 1
ATOM 1571 C CA . PRO A 1 195 ? -69.961 -3.373 105.872 1.00 48.94 195 PRO A CA 1
ATOM 1572 C C . PRO A 1 195 ? -69.700 -3.432 104.337 1.00 48.94 195 PRO A C 1
ATOM 1574 O O . PRO A 1 195 ? -70.541 -3.916 103.583 1.00 48.94 195 PRO A O 1
ATOM 1577 N N . PRO A 1 196 ? -68.554 -2.951 103.829 1.00 46.47 196 PRO A N 1
ATOM 1578 C CA . PRO A 1 196 ? -68.281 -1.575 103.428 1.00 46.47 196 PRO A CA 1
ATOM 1579 C C . PRO A 1 196 ? -68.143 -1.427 101.895 1.00 46.47 196 PRO A C 1
ATOM 1581 O O . PRO A 1 196 ? -67.798 -2.363 101.180 1.00 46.47 196 PRO A O 1
ATOM 1584 N N . SER A 1 197 ? -68.351 -0.218 101.377 1.00 48.91 197 SER A N 1
ATOM 1585 C CA . SER A 1 197 ? -67.947 0.154 100.014 1.00 48.91 197 SER A CA 1
ATOM 1586 C C . SER A 1 197 ? -66.418 0.297 99.919 1.00 48.91 197 SER A C 1
ATOM 1588 O O . SER A 1 197 ? -65.861 1.086 100.689 1.00 48.91 197 SER A O 1
ATOM 1590 N N . PRO A 1 198 ? -65.724 -0.376 98.982 1.00 48.25 198 PRO A N 1
ATOM 1591 C CA . PRO A 1 198 ? -64.325 -0.079 98.690 1.00 48.25 198 PRO A CA 1
ATOM 1592 C C . PRO A 1 198 ? -64.202 1.086 97.677 1.00 48.25 198 PRO A C 1
ATOM 1594 O O . PRO A 1 198 ? -64.968 1.128 96.712 1.00 48.25 198 PRO A O 1
ATOM 1597 N N . PRO A 1 199 ? -63.249 2.025 97.843 1.00 47.72 199 PRO A N 1
ATOM 1598 C CA . PRO A 1 199 ? -62.782 2.926 96.781 1.00 47.72 199 PRO A CA 1
ATOM 1599 C C . PRO A 1 199 ? -61.510 2.339 96.108 1.00 47.72 199 PRO A C 1
ATOM 1601 O O . PRO A 1 199 ? -61.013 1.310 96.564 1.00 47.72 199 PRO A O 1
ATOM 1604 N N . PRO A 1 200 ? -60.825 3.039 95.183 1.00 53.53 200 PRO A N 1
ATOM 1605 C CA . PRO A 1 200 ? -61.244 3.641 93.912 1.00 53.53 200 PRO A CA 1
ATOM 1606 C C . PRO A 1 200 ? -60.404 3.080 92.726 1.00 53.53 200 PRO A C 1
ATOM 1608 O O . PRO A 1 200 ? -59.414 2.384 92.934 1.00 53.53 200 PRO A O 1
ATOM 1611 N N . ALA A 1 201 ? -60.710 3.449 91.475 1.00 34.94 201 ALA A N 1
ATOM 1612 C CA . ALA A 1 201 ? -59.716 3.411 90.392 1.00 34.94 201 ALA A CA 1
ATOM 1613 C C . ALA A 1 201 ? -59.592 4.803 89.768 1.00 34.94 201 ALA A C 1
ATOM 1615 O O . ALA A 1 201 ? -60.470 5.285 89.056 1.00 34.94 201 ALA A O 1
ATOM 1616 N N . LEU A 1 202 ? -58.490 5.450 90.137 1.00 36.59 202 LEU A N 1
ATOM 1617 C CA . LEU A 1 202 ? -57.997 6.713 89.619 1.00 36.59 202 LEU A CA 1
ATOM 1618 C C . LEU A 1 202 ? -57.673 6.568 88.128 1.00 36.59 202 LEU A C 1
ATOM 1620 O O . LEU A 1 202 ? -56.939 5.666 87.731 1.00 36.59 202 LEU A O 1
ATOM 1624 N N . LEU A 1 203 ? -58.179 7.496 87.322 1.00 44.97 203 LEU A N 1
ATOM 1625 C CA . LEU A 1 203 ? -57.573 7.860 86.046 1.00 44.97 203 LEU A CA 1
ATOM 1626 C C . LEU A 1 203 ? -56.225 8.547 86.318 1.00 44.97 203 LEU A C 1
ATOM 1628 O O . LEU A 1 203 ? -56.166 9.424 87.184 1.00 44.97 203 LEU A O 1
ATOM 1632 N N . PRO A 1 204 ? -55.182 8.242 85.533 1.00 43.97 204 PRO A N 1
ATOM 1633 C CA . PRO A 1 204 ? -54.183 9.248 85.196 1.00 43.97 204 PRO A CA 1
ATOM 1634 C C . PRO A 1 204 ? -54.185 9.517 83.688 1.00 43.97 204 PRO A C 1
ATOM 1636 O O . PRO A 1 204 ? -53.773 8.705 82.865 1.00 43.97 204 PRO A O 1
ATOM 1639 N N . THR A 1 205 ? -54.731 10.685 83.371 1.00 34.03 205 THR A N 1
ATOM 1640 C CA . THR A 1 205 ? -54.138 11.778 82.593 1.00 34.03 205 THR A CA 1
ATOM 1641 C C . THR A 1 205 ? -52.847 11.493 81.816 1.00 34.03 205 THR A C 1
ATOM 1643 O O . THR A 1 205 ? -51.834 11.058 82.360 1.00 34.03 205 THR A O 1
ATOM 1646 N N . ALA A 1 206 ? -52.893 11.886 80.543 1.00 39.69 206 ALA A N 1
ATOM 1647 C CA . ALA A 1 206 ? -51.769 12.059 79.640 1.00 39.69 206 ALA A CA 1
ATOM 1648 C C . ALA A 1 206 ? -50.637 12.910 80.242 1.00 39.69 206 ALA A C 1
ATOM 1650 O O . ALA A 1 206 ? -50.881 13.967 80.825 1.00 39.69 206 ALA A O 1
ATOM 1651 N N . LEU A 1 207 ? -49.397 12.493 79.995 1.00 34.97 207 LEU A N 1
ATOM 1652 C CA . LEU A 1 207 ? -48.215 13.337 80.112 1.00 34.97 207 LEU A CA 1
ATOM 1653 C C . LEU A 1 207 ? -47.444 13.281 78.795 1.00 34.97 207 LEU A C 1
ATOM 1655 O O . LEU A 1 207 ? -46.772 12.305 78.474 1.00 34.97 207 LEU A O 1
ATOM 1659 N N . SER A 1 208 ? -47.579 14.365 78.040 1.00 38.44 208 SER A N 1
ATOM 1660 C CA . SER A 1 208 ? -46.524 14.861 77.161 1.00 38.44 208 SER A CA 1
ATOM 1661 C C . SER A 1 208 ? -45.392 15.414 78.039 1.00 38.44 208 SER A C 1
ATOM 1663 O O . SER A 1 208 ? -45.673 15.892 79.144 1.00 38.44 208 SER A O 1
ATOM 1665 N N . PRO A 1 209 ? -44.139 15.434 77.562 1.00 47.25 209 PRO A N 1
ATOM 1666 C CA . PRO A 1 209 ? -43.386 16.662 77.769 1.00 47.25 209 PRO A CA 1
ATOM 1667 C C . PRO A 1 209 ? -42.629 17.154 76.536 1.00 47.25 209 PRO A C 1
ATOM 1669 O O . PRO A 1 209 ? -42.184 16.417 75.658 1.00 47.25 209 PRO A O 1
ATOM 1672 N N . GLU A 1 210 ? -42.523 18.476 76.546 1.00 31.08 210 GLU A N 1
ATOM 1673 C CA . GLU A 1 210 ? -41.876 19.364 75.605 1.00 31.08 210 GLU A CA 1
ATOM 1674 C C . GLU A 1 210 ? -40.357 19.202 75.480 1.00 31.08 210 GLU A C 1
ATOM 1676 O O . GLU A 1 210 ? -39.629 18.773 76.370 1.00 31.08 210 GLU A O 1
ATOM 1681 N N . LYS A 1 211 ? -39.923 19.711 74.329 1.00 41.97 211 LYS A N 1
ATOM 1682 C CA . LYS A 1 211 ? -38.622 20.271 73.968 1.00 41.97 211 LYS A CA 1
ATOM 1683 C C . LYS A 1 211 ? -37.940 21.050 75.105 1.00 41.97 211 LYS A C 1
ATOM 1685 O O . LYS A 1 211 ? -38.553 21.887 75.757 1.00 41.97 211 LYS A O 1
ATOM 1690 N N . THR A 1 212 ? -36.615 20.951 75.186 1.00 31.22 212 THR A N 1
ATOM 1691 C CA . THR A 1 212 ? -35.761 22.092 75.553 1.00 31.22 212 THR A CA 1
ATOM 1692 C C . THR A 1 212 ? -34.459 22.017 74.765 1.00 31.22 212 THR A C 1
ATOM 1694 O O . THR A 1 212 ? -33.708 21.050 74.847 1.00 31.22 212 THR A O 1
ATOM 1697 N N . SER A 1 213 ? -34.229 23.060 73.974 1.00 37.16 213 SER A N 1
ATOM 1698 C CA . SER A 1 213 ? -33.007 23.341 73.227 1.00 37.16 213 SER A CA 1
ATOM 1699 C C . SER A 1 213 ? -32.043 24.177 74.073 1.00 37.16 213 SER A C 1
ATOM 1701 O O . SER A 1 213 ? -32.498 25.054 74.804 1.00 37.16 213 SER A O 1
ATOM 1703 N N . ARG A 1 214 ? -30.730 24.010 73.870 1.00 34.19 214 ARG A N 1
ATOM 1704 C CA . ARG A 1 214 ? -29.700 25.078 73.773 1.00 34.19 214 ARG A CA 1
ATOM 1705 C C . ARG A 1 214 ? -28.356 24.401 73.440 1.00 34.19 214 ARG A C 1
ATOM 1707 O O . ARG A 1 214 ? -27.984 23.458 74.118 1.00 34.19 214 ARG A O 1
ATOM 1714 N N . SER A 1 215 ? -27.738 24.675 72.282 1.00 30.19 215 SER A N 1
ATOM 1715 C CA . SER A 1 215 ? -26.912 25.867 71.963 1.00 30.19 215 SER A CA 1
ATOM 1716 C C . SER A 1 215 ? -25.634 25.863 72.821 1.00 30.19 215 SER A C 1
ATOM 1718 O O . SER A 1 215 ? -25.745 25.771 74.033 1.00 30.19 215 SER A O 1
ATOM 1720 N N . THR A 1 216 ? -24.393 25.981 72.337 1.00 30.94 216 THR A N 1
ATOM 1721 C CA . THR A 1 216 ? -23.835 26.855 71.285 1.00 30.94 216 THR A CA 1
ATOM 1722 C C . THR A 1 216 ? -22.339 26.517 71.142 1.00 30.94 216 THR A C 1
ATOM 1724 O O . THR A 1 216 ? -21.736 26.128 72.140 1.00 30.94 216 THR A O 1
ATOM 1727 N N . GLY A 1 217 ? -21.712 26.758 69.983 1.00 27.47 217 GLY A N 1
ATOM 1728 C CA . GLY A 1 217 ? -20.244 26.829 69.897 1.00 27.47 217 GLY A CA 1
ATOM 1729 C C . GLY A 1 217 ? -19.654 26.732 68.487 1.00 27.47 217 GLY A C 1
ATOM 1730 O O . GLY A 1 217 ? -19.100 25.700 68.134 1.00 27.47 217 GLY A O 1
ATOM 1731 N N . LEU A 1 218 ? -19.745 27.810 67.703 1.00 36.97 218 LEU A N 1
ATOM 1732 C CA . LEU A 1 218 ? -18.800 28.138 66.619 1.00 36.97 218 LEU A CA 1
ATOM 1733 C C . LEU A 1 218 ? -18.036 29.406 67.037 1.00 36.97 218 LEU A C 1
ATOM 1735 O O . LEU A 1 218 ? -18.571 30.173 67.847 1.00 36.97 218 LEU A O 1
ATOM 1739 N N . PRO A 1 219 ? -16.816 29.638 66.517 1.00 45.38 219 PRO A N 1
ATOM 1740 C CA . PRO A 1 219 ? -16.687 30.651 65.450 1.00 45.38 219 PRO A CA 1
ATOM 1741 C C . PRO A 1 219 ? -15.637 30.289 64.347 1.00 45.38 219 PRO A C 1
ATOM 1743 O O . PRO A 1 219 ? -14.665 29.607 64.649 1.00 45.38 219 PRO A O 1
ATOM 1746 N N . VAL A 1 220 ? -15.914 30.524 63.040 1.00 34.66 220 VAL A N 1
ATOM 1747 C CA . VAL A 1 220 ? -15.482 31.687 62.179 1.00 34.66 220 VAL A CA 1
ATOM 1748 C C . VAL A 1 220 ? -14.074 31.447 61.573 1.00 34.66 220 VAL A C 1
ATOM 1750 O O . VAL A 1 220 ? -13.180 31.065 62.309 1.00 34.66 220 VAL A O 1
ATOM 1753 N N . ASP A 1 221 ? -13.723 31.611 60.288 1.00 29.92 221 ASP A N 1
ATOM 1754 C CA . ASP A 1 221 ? -14.310 32.188 59.064 1.00 29.92 221 ASP A CA 1
ATOM 1755 C C . ASP A 1 221 ? -13.517 31.668 57.838 1.00 29.92 221 ASP A C 1
ATOM 1757 O O . ASP A 1 221 ? -12.307 31.482 57.940 1.00 29.92 221 ASP A O 1
ATOM 1761 N N . MET A 1 222 ? -14.157 31.535 56.666 1.00 34.56 222 MET A N 1
ATOM 1762 C CA . MET A 1 222 ? -13.683 32.129 55.396 1.00 34.56 222 MET A CA 1
ATOM 1763 C C . MET A 1 222 ? -14.669 31.865 54.240 1.00 34.56 222 MET A C 1
ATOM 1765 O O . MET A 1 222 ? -14.784 30.760 53.726 1.00 34.56 222 MET A O 1
ATOM 1769 N N . GLN A 1 223 ? -15.334 32.950 53.839 1.00 30.23 223 GLN A N 1
ATOM 1770 C CA . GLN A 1 223 ? -15.490 33.427 52.457 1.00 30.23 223 GLN A CA 1
ATOM 1771 C C . GLN A 1 223 ? -16.183 32.548 51.388 1.00 30.23 223 GLN A C 1
ATOM 1773 O O . GLN A 1 223 ? -15.600 31.656 50.794 1.00 30.23 223 GLN A O 1
ATOM 1778 N N . LEU A 1 224 ? -17.406 32.996 51.063 1.00 34.97 224 LEU A N 1
ATOM 1779 C CA . LEU A 1 224 ? -17.890 33.431 49.735 1.00 34.97 224 LEU A CA 1
ATOM 1780 C C . LEU A 1 224 ? -17.876 32.473 48.520 1.00 34.97 224 LEU A C 1
ATOM 1782 O O . LEU A 1 224 ? -16.838 32.033 48.053 1.00 34.97 224 LEU A O 1
ATOM 1786 N N . ALA A 1 225 ? -19.065 32.427 47.890 1.00 30.77 225 ALA A N 1
ATOM 1787 C CA . ALA A 1 225 ? -19.392 31.996 46.520 1.00 30.77 225 ALA A CA 1
ATOM 1788 C C . ALA A 1 225 ? -19.369 30.475 46.268 1.00 30.77 225 ALA A C 1
ATOM 1790 O O . ALA A 1 225 ? -18.429 29.787 46.610 1.00 30.77 225 ALA A O 1
ATOM 1791 N N . GLY A 1 226 ? -20.362 29.833 45.659 1.00 32.38 226 GLY A N 1
ATOM 1792 C CA . GLY A 1 226 ? -21.631 30.248 45.079 1.00 32.38 226 GLY A CA 1
ATOM 1793 C C . GLY A 1 226 ? -22.433 28.976 44.763 1.00 32.38 226 GLY A C 1
ATOM 1794 O O . GLY A 1 226 ? -21.875 27.896 44.592 1.00 32.38 226 GLY A O 1
ATOM 1795 N N . ARG A 1 227 ? -23.764 29.089 44.733 1.00 44.56 227 ARG A N 1
ATOM 1796 C CA . ARG A 1 227 ? -24.657 28.029 44.242 1.00 44.56 227 ARG A CA 1
ATOM 1797 C C . ARG A 1 227 ? -24.302 27.701 42.790 1.00 44.56 227 ARG A C 1
ATOM 1799 O O . ARG A 1 227 ? -24.501 28.563 41.938 1.00 44.56 227 ARG A O 1
ATOM 1806 N N . GLU A 1 228 ? -23.932 26.462 42.485 1.00 39.47 228 GLU A N 1
ATOM 1807 C CA . GLU A 1 228 ? -23.932 25.981 41.101 1.00 39.47 228 GLU A CA 1
ATOM 1808 C C . GLU A 1 228 ? -25.119 25.047 40.845 1.00 39.47 228 GLU A C 1
ATOM 1810 O O . GLU A 1 228 ? -25.365 24.072 41.555 1.00 39.47 228 GLU A O 1
ATOM 1815 N N . ARG A 1 229 ? -25.910 25.438 39.841 1.00 50.41 229 ARG A N 1
ATOM 1816 C CA . ARG A 1 229 ? -27.033 24.703 39.250 1.00 50.41 229 ARG A CA 1
ATOM 1817 C C . ARG A 1 229 ? -26.552 23.379 38.633 1.00 50.41 229 ARG A C 1
ATOM 1819 O O . ARG A 1 229 ? -25.367 23.254 38.331 1.00 50.41 229 ARG A O 1
ATOM 1826 N N . PRO A 1 230 ? -27.455 22.414 38.371 1.00 43.88 230 PRO A N 1
ATOM 1827 C CA . PRO A 1 230 ? -27.103 21.238 37.580 1.00 43.88 230 PRO A CA 1
ATOM 1828 C C . PRO A 1 230 ? -26.531 21.678 36.225 1.00 43.88 230 PRO A C 1
ATOM 1830 O O . PRO A 1 230 ? -27.145 22.476 35.513 1.00 43.88 230 PRO A O 1
ATOM 1833 N N . LYS A 1 231 ? -25.324 21.193 35.920 1.00 48.50 231 LYS A N 1
ATOM 1834 C CA . LYS A 1 231 ? -24.554 21.534 34.719 1.00 48.50 231 LYS A CA 1
ATOM 1835 C C . LYS A 1 231 ? -25.329 21.114 33.469 1.00 48.50 231 LYS A C 1
ATOM 1837 O O . LYS A 1 231 ? -25.771 19.971 33.363 1.00 48.50 231 LYS A O 1
ATOM 1842 N N . SER A 1 232 ? -25.520 22.055 32.547 1.00 49.66 232 SER A N 1
ATOM 1843 C CA . SER A 1 232 ? -26.159 21.803 31.254 1.00 49.66 232 SER A CA 1
ATOM 1844 C C . SER A 1 232 ? -25.189 21.059 30.336 1.00 49.66 232 SER A C 1
ATOM 1846 O O . SER A 1 232 ? -23.983 21.280 30.401 1.00 49.66 232 SER A O 1
ATOM 1848 N N . LEU A 1 233 ? -25.709 20.211 29.440 1.00 49.88 233 LEU A N 1
ATOM 1849 C CA . LEU A 1 233 ? -24.926 19.408 28.486 1.00 49.88 233 LEU A CA 1
ATOM 1850 C C . LEU A 1 233 ? -23.941 20.236 27.630 1.00 49.88 233 LEU A C 1
ATOM 1852 O O . LEU A 1 233 ? -22.961 19.697 27.120 1.00 49.88 233 LEU A O 1
ATOM 1856 N N . ALA A 1 234 ? -24.184 21.539 27.481 1.00 52.03 234 ALA A N 1
ATOM 1857 C CA . ALA A 1 234 ? -23.298 22.454 26.769 1.00 52.03 234 ALA A CA 1
ATOM 1858 C C . ALA A 1 234 ? -21.943 22.672 27.477 1.00 52.03 234 ALA A C 1
ATOM 1860 O O . ALA A 1 234 ? -20.936 22.838 26.792 1.00 52.03 234 ALA A O 1
ATOM 1861 N N . ASP A 1 235 ? -21.893 22.588 28.813 1.00 50.22 235 ASP A N 1
ATOM 1862 C CA . ASP A 1 235 ? -20.679 22.826 29.616 1.00 50.22 235 ASP A CA 1
ATOM 1863 C C . ASP A 1 235 ? -19.725 21.615 29.642 1.00 50.22 235 ASP A C 1
ATOM 1865 O O . ASP A 1 235 ? -18.563 21.741 30.016 1.00 50.22 235 ASP A O 1
ATOM 1869 N N . LEU A 1 236 ? -20.192 20.437 29.205 1.00 51.88 236 LEU A N 1
ATOM 1870 C CA . LEU A 1 236 ? -19.395 19.208 29.051 1.00 51.88 236 LEU A CA 1
ATOM 1871 C C . LEU A 1 236 ? -18.776 19.068 27.646 1.00 51.88 236 LEU A C 1
ATOM 1873 O O . LEU A 1 236 ? -18.345 17.985 27.260 1.00 51.88 236 LEU A O 1
ATOM 1877 N N . GLY A 1 237 ? -18.746 20.150 26.862 1.00 48.91 237 GLY A N 1
ATOM 1878 C CA . GLY A 1 237 ? -18.121 20.164 25.535 1.00 48.91 237 GLY A CA 1
ATOM 1879 C C . GLY A 1 237 ? -18.983 19.593 24.404 1.00 48.91 237 GLY A C 1
ATOM 1880 O O . GLY A 1 237 ? -18.508 19.486 23.278 1.00 48.91 237 GLY A O 1
ATOM 1881 N N . PHE A 1 238 ? -20.260 19.281 24.652 1.00 47.50 238 PHE A N 1
ATOM 1882 C CA . PHE A 1 238 ? -21.196 18.820 23.612 1.00 47.50 238 PHE A CA 1
ATOM 1883 C C . PHE A 1 238 ? -21.939 19.963 22.899 1.00 47.50 238 PHE A C 1
ATOM 1885 O O . PHE A 1 238 ? -22.748 19.725 22.003 1.00 47.50 238 PHE A O 1
ATOM 1892 N N . GLY A 1 239 ? -21.670 21.214 23.274 1.00 43.59 239 GLY A N 1
ATOM 1893 C CA . GLY A 1 239 ? -22.392 22.394 22.805 1.00 43.59 239 GLY A CA 1
ATOM 1894 C C . GLY A 1 239 ? -21.637 23.257 21.800 1.00 43.59 239 GLY A C 1
ATOM 1895 O O . GLY A 1 239 ? -21.626 24.469 21.974 1.00 43.59 239 GLY A O 1
ATOM 1896 N N . GLN A 1 240 ? -21.001 22.699 20.763 1.00 42.66 240 GLN A N 1
ATOM 1897 C CA . GLN A 1 240 ? -20.533 23.552 19.661 1.00 42.66 240 GLN A CA 1
ATOM 1898 C C . GLN A 1 240 ? -20.408 22.847 18.308 1.00 42.66 240 GLN A C 1
ATOM 1900 O O . GLN A 1 240 ? -19.337 22.807 17.721 1.00 42.66 240 GLN A O 1
ATOM 1905 N N . LEU A 1 241 ? -21.522 22.350 17.762 1.00 39.44 241 LEU A N 1
ATOM 1906 C CA . LEU A 1 241 ? -21.640 22.082 16.317 1.00 39.44 241 LEU A CA 1
ATOM 1907 C C . LEU A 1 241 ? -23.014 22.466 15.737 1.00 39.44 241 LEU A C 1
ATOM 1909 O O . LEU A 1 241 ? -23.452 21.907 14.738 1.00 39.44 241 LEU A O 1
ATOM 1913 N N . THR A 1 242 ? -23.700 23.463 16.302 1.00 43.53 242 THR A N 1
ATOM 1914 C CA . THR A 1 242 ? -24.900 24.043 15.673 1.00 43.53 242 THR A CA 1
ATOM 1915 C C . THR A 1 242 ? -24.609 25.443 15.149 1.00 43.53 242 THR A C 1
ATOM 1917 O O . THR A 1 242 ? -25.069 26.436 15.702 1.00 43.53 242 THR A O 1
ATOM 1920 N N . SER A 1 243 ? -23.814 25.526 14.083 1.00 41.09 243 SER A N 1
ATOM 1921 C CA . SER A 1 243 ? -23.953 26.588 13.077 1.00 41.09 243 SER A CA 1
ATOM 1922 C C . SER A 1 243 ? -23.181 26.225 11.809 1.00 41.09 243 SER A C 1
ATOM 1924 O O . SER A 1 243 ? -22.210 26.879 11.437 1.00 41.09 243 SER A O 1
ATOM 1926 N N . ARG A 1 244 ? -23.603 25.158 11.125 1.00 36.75 244 ARG A N 1
ATOM 1927 C CA . ARG A 1 244 ? -23.488 25.084 9.665 1.00 36.75 244 ARG A CA 1
ATOM 1928 C C . ARG A 1 244 ? -24.766 24.474 9.106 1.00 36.75 244 ARG A C 1
ATOM 1930 O O . ARG A 1 244 ? -25.331 23.546 9.667 1.00 36.75 244 ARG A O 1
ATOM 1937 N N . LYS A 1 245 ? -25.235 25.150 8.065 1.00 35.50 245 LYS A N 1
ATOM 1938 C CA . LYS A 1 245 ? -26.500 25.043 7.342 1.00 35.50 245 LYS A CA 1
ATOM 1939 C C . LYS A 1 245 ? -27.038 23.614 7.202 1.00 35.50 245 LYS A C 1
ATOM 1941 O O . LYS A 1 245 ? -26.300 22.684 6.902 1.00 35.50 245 LYS A O 1
ATOM 1946 N N . ALA A 1 246 ? -28.354 23.499 7.342 1.00 37.59 246 ALA A N 1
ATOM 1947 C CA . ALA A 1 246 ? -29.148 22.283 7.213 1.00 37.59 246 ALA A CA 1
ATOM 1948 C C . ALA A 1 246 ? -29.284 21.762 5.760 1.00 37.59 246 ALA A C 1
ATOM 1950 O O . ALA A 1 246 ? -30.373 21.361 5.372 1.00 37.59 246 ALA A O 1
ATOM 1951 N N . ASP A 1 247 ? -28.204 21.753 4.968 1.00 42.47 247 ASP A N 1
ATOM 1952 C CA . ASP A 1 247 ? -28.248 21.387 3.537 1.00 42.47 247 ASP A CA 1
ATOM 1953 C C . ASP A 1 247 ? -27.321 20.227 3.121 1.00 42.47 247 ASP A C 1
ATOM 1955 O O . ASP A 1 247 ? -27.207 19.922 1.938 1.00 42.47 247 ASP A O 1
ATOM 1959 N N . GLU A 1 248 ? -26.689 19.508 4.054 1.00 40.25 248 GLU A N 1
ATOM 1960 C CA . GLU A 1 248 ? -25.752 18.417 3.705 1.00 40.25 248 GLU A CA 1
ATOM 1961 C C . GLU A 1 248 ? -26.124 17.045 4.293 1.00 40.25 248 GLU A C 1
ATOM 1963 O O . GLU A 1 248 ? -25.269 16.193 4.525 1.00 40.25 248 GLU A O 1
ATOM 1968 N N . LEU A 1 249 ? -27.420 16.770 4.478 1.00 41.41 249 LEU A N 1
ATOM 1969 C CA . LEU A 1 249 ? -27.910 15.445 4.900 1.00 41.41 249 LEU A CA 1
ATOM 1970 C C . LEU A 1 249 ? -27.929 14.379 3.783 1.00 41.41 249 LEU A C 1
ATOM 1972 O O . LEU A 1 249 ? -28.497 13.310 3.975 1.00 41.41 249 LEU A O 1
ATOM 1976 N N . ASN A 1 250 ? -27.272 14.623 2.642 1.00 45.88 250 ASN A N 1
ATOM 1977 C CA . ASN A 1 250 ? -27.196 13.688 1.511 1.00 45.88 250 ASN A CA 1
ATOM 1978 C C . ASN A 1 250 ? -25.756 13.461 1.009 1.00 45.88 250 ASN A C 1
ATOM 1980 O O . ASN A 1 250 ? -25.490 13.525 -0.190 1.00 45.88 250 ASN A O 1
ATOM 1984 N N . SER A 1 251 ? -24.806 13.152 1.899 1.00 38.72 251 SER A N 1
ATOM 1985 C CA . SER A 1 251 ? -23.539 12.545 1.464 1.00 38.72 251 SER A CA 1
ATOM 1986 C C . SER A 1 251 ? -23.270 11.229 2.192 1.00 38.72 251 SER A C 1
ATOM 1988 O O . SER A 1 251 ? -23.340 11.118 3.414 1.00 38.72 251 SER A O 1
ATOM 1990 N N . SER A 1 252 ? -22.984 10.206 1.394 1.00 45.00 252 SER A N 1
ATOM 1991 C CA . SER A 1 252 ? -22.765 8.791 1.706 1.00 45.00 252 SER A CA 1
ATOM 1992 C C . SER A 1 252 ? -21.498 8.504 2.531 1.00 45.00 252 SER A C 1
ATOM 1994 O O . SER A 1 252 ? -20.828 7.490 2.337 1.00 45.00 252 SER A O 1
ATOM 1996 N N . THR A 1 253 ? -21.135 9.396 3.448 1.00 46.25 253 THR A N 1
ATOM 1997 C CA . THR A 1 253 ? -19.827 9.399 4.117 1.00 46.25 253 THR A CA 1
ATOM 1998 C C . THR A 1 253 ? -19.835 8.608 5.434 1.00 46.25 253 THR A C 1
ATOM 2000 O O . THR A 1 253 ? -18.788 8.153 5.884 1.00 46.25 253 THR A O 1
ATOM 2003 N N . ASN A 1 254 ? -21.011 8.320 6.006 1.00 42.59 254 ASN A N 1
ATOM 2004 C CA . ASN A 1 254 ? -21.126 7.617 7.295 1.00 42.59 254 ASN A CA 1
ATOM 2005 C C . ASN A 1 254 ? -21.051 6.082 7.230 1.00 42.59 254 ASN A C 1
ATOM 2007 O O . ASN A 1 254 ? -20.955 5.442 8.272 1.00 42.59 254 ASN A O 1
ATOM 2011 N N . VAL A 1 255 ? -21.029 5.471 6.041 1.00 41.91 255 VAL A N 1
ATOM 2012 C CA . VAL A 1 255 ? -20.912 4.001 5.914 1.00 41.91 255 VAL A CA 1
ATOM 2013 C C . VAL A 1 255 ? -19.449 3.554 5.751 1.00 41.91 255 VAL A C 1
ATOM 2015 O O . VAL A 1 255 ? -19.120 2.392 5.967 1.00 41.91 255 VAL A O 1
ATOM 2018 N N . ARG A 1 256 ? -18.530 4.474 5.424 1.00 46.59 256 ARG A N 1
ATOM 2019 C CA . ARG A 1 256 ? -17.134 4.130 5.099 1.00 46.59 256 ARG A CA 1
ATOM 2020 C C . ARG A 1 256 ? -16.205 4.030 6.314 1.00 46.59 256 ARG A C 1
ATOM 2022 O O . ARG A 1 256 ? -15.181 3.368 6.219 1.00 46.59 256 ARG A O 1
ATOM 2029 N N . ASN A 1 257 ? -16.579 4.615 7.454 1.00 41.78 257 ASN A N 1
ATOM 2030 C CA . ASN A 1 257 ? -15.737 4.631 8.660 1.00 41.78 257 ASN A CA 1
ATOM 2031 C C . ASN A 1 257 ? -15.926 3.417 9.589 1.00 41.78 257 ASN A C 1
ATOM 2033 O O . ASN A 1 257 ? -15.188 3.289 10.560 1.00 41.78 257 ASN A O 1
ATOM 2037 N N . LEU A 1 258 ? -16.866 2.510 9.294 1.00 42.66 258 LEU A N 1
ATOM 2038 C CA . LEU A 1 258 ? -17.111 1.293 10.088 1.00 42.66 258 LEU A CA 1
ATOM 2039 C C . LEU A 1 258 ? -16.474 0.017 9.502 1.00 42.66 258 LEU A C 1
ATOM 2041 O O . LEU A 1 258 ? -16.626 -1.053 10.081 1.00 42.66 258 LEU A O 1
ATOM 2045 N N . LEU A 1 259 ? -15.760 0.104 8.371 1.00 44.78 259 LEU A N 1
ATOM 2046 C CA . LEU A 1 259 ? -15.201 -1.064 7.662 1.00 44.78 259 LEU A CA 1
ATOM 2047 C C . LEU A 1 259 ? -13.666 -1.082 7.574 1.00 44.78 259 LEU A C 1
ATOM 2049 O O . LEU A 1 259 ? -13.095 -1.926 6.886 1.00 44.78 259 LEU A O 1
ATOM 2053 N N . SER A 1 260 ? -12.987 -0.195 8.296 1.00 36.88 260 SER A N 1
ATOM 2054 C CA . SER A 1 260 ? -11.525 -0.163 8.378 1.00 36.88 260 SER A CA 1
ATOM 2055 C C . SER A 1 260 ? -11.023 -1.141 9.447 1.00 36.88 260 SER A C 1
ATOM 2057 O O . SER A 1 260 ? -10.576 -0.719 10.509 1.00 36.88 260 SER A O 1
ATOM 2059 N N . TYR A 1 261 ? -11.127 -2.446 9.187 1.00 38.38 261 TYR A N 1
ATOM 2060 C CA . TYR A 1 261 ? -10.322 -3.449 9.889 1.00 38.38 261 TYR A CA 1
ATOM 2061 C C . TYR A 1 261 ? -9.125 -3.839 9.018 1.00 38.38 261 TYR A C 1
ATOM 2063 O O . TYR A 1 261 ? -9.262 -4.072 7.816 1.00 38.38 261 TYR A O 1
ATOM 2071 N N . ASP A 1 262 ? -7.961 -3.859 9.663 1.00 40.84 262 ASP A N 1
ATOM 2072 C CA . ASP A 1 262 ? -6.620 -4.059 9.123 1.00 40.84 262 ASP A CA 1
ATOM 2073 C C . ASP A 1 262 ? -6.510 -5.134 8.031 1.00 40.84 262 ASP A C 1
ATOM 2075 O O . ASP A 1 262 ? -6.791 -6.315 8.245 1.00 40.84 262 ASP A O 1
ATOM 2079 N N . ARG A 1 263 ? -5.985 -4.734 6.867 1.00 35.72 263 ARG A N 1
ATOM 2080 C CA . ARG A 1 263 ? -5.389 -5.647 5.886 1.00 35.72 263 ARG A CA 1
ATOM 2081 C C . ARG A 1 263 ? -3.997 -5.121 5.526 1.00 35.72 263 ARG A C 1
ATOM 2083 O O . ARG A 1 263 ? -3.916 -4.038 4.946 1.00 35.72 263 ARG A O 1
ATOM 2090 N N . PRO A 1 264 ? -2.904 -5.850 5.814 1.00 37.38 264 PRO A N 1
ATOM 2091 C CA . PRO A 1 264 ? -1.599 -5.487 5.285 1.00 37.38 264 PRO A CA 1
ATOM 2092 C C . PRO A 1 264 ? -1.609 -5.706 3.767 1.00 37.38 264 PRO A C 1
ATOM 2094 O O . PRO A 1 264 ? -1.993 -6.770 3.274 1.00 37.38 264 PRO A O 1
ATOM 2097 N N . SER A 1 265 ? -1.230 -4.676 3.012 1.00 33.09 265 SER A N 1
ATOM 2098 C CA . SER A 1 265 ? -1.143 -4.735 1.557 1.00 33.09 265 SER A CA 1
ATOM 2099 C C . SER A 1 265 ? 0.107 -5.507 1.140 1.00 33.09 265 SER A C 1
ATOM 2101 O O . SER A 1 265 ? 1.218 -4.984 1.220 1.00 33.09 265 SER A O 1
ATOM 2103 N N . VAL A 1 266 ? -0.062 -6.733 0.649 1.00 36.34 266 VAL A N 1
ATOM 2104 C CA . VAL A 1 266 ? 0.991 -7.420 -0.103 1.00 36.34 266 VAL A CA 1
ATOM 2105 C C . VAL A 1 266 ? 0.673 -7.259 -1.582 1.00 36.34 266 VAL A C 1
ATOM 2107 O O . VAL A 1 266 ? -0.188 -7.936 -2.133 1.00 36.34 266 VAL A O 1
ATOM 2110 N N . THR A 1 267 ? 1.367 -6.326 -2.225 1.00 32.22 267 THR A N 1
ATOM 2111 C CA . THR A 1 267 ? 1.544 -6.331 -3.678 1.00 32.22 267 THR A CA 1
ATOM 2112 C C . THR A 1 267 ? 3.037 -6.285 -3.942 1.00 32.22 267 THR A C 1
ATOM 2114 O O . THR A 1 267 ? 3.673 -5.260 -3.730 1.00 32.22 267 THR A O 1
ATOM 2117 N N . SER A 1 268 ? 3.604 -7.418 -4.348 1.00 31.30 268 SER A N 1
ATOM 2118 C CA . SER A 1 268 ? 4.785 -7.478 -5.212 1.00 31.30 268 SER A CA 1
ATOM 2119 C C . SER A 1 268 ? 4.941 -8.895 -5.745 1.00 31.30 268 SER A C 1
ATOM 2121 O O . SER A 1 268 ? 5.231 -9.844 -5.023 1.00 31.30 268 SER A O 1
ATOM 2123 N N . THR A 1 269 ? 4.705 -9.013 -7.043 1.00 37.62 269 THR A N 1
ATOM 2124 C CA . THR A 1 269 ? 5.178 -10.081 -7.911 1.00 37.62 269 THR A CA 1
ATOM 2125 C C . THR A 1 269 ? 6.705 -10.076 -7.909 1.00 37.62 269 THR A C 1
ATOM 2127 O O . THR A 1 269 ? 7.317 -9.169 -8.463 1.00 37.62 269 THR A O 1
ATOM 2130 N N . SER A 1 270 ? 7.311 -11.108 -7.339 1.00 31.86 270 SER A N 1
ATOM 2131 C CA . SER A 1 270 ? 8.641 -11.580 -7.726 1.00 31.86 270 SER A CA 1
ATOM 2132 C C . SER A 1 270 ? 8.773 -13.020 -7.252 1.00 31.86 270 SER A C 1
ATOM 2134 O O . SER A 1 270 ? 8.831 -13.300 -6.056 1.00 31.86 270 SER A O 1
ATOM 2136 N N . ALA A 1 271 ? 8.722 -13.917 -8.232 1.00 46.09 271 ALA A N 1
ATOM 2137 C CA . ALA A 1 271 ? 9.146 -15.295 -8.110 1.00 46.09 271 ALA A CA 1
ATOM 2138 C C . ALA A 1 271 ? 10.618 -15.367 -7.663 1.00 46.09 271 ALA A C 1
ATOM 2140 O O . ALA A 1 271 ? 11.380 -14.426 -7.874 1.00 46.09 271 ALA A O 1
ATOM 2141 N N . ASP A 1 272 ? 10.963 -16.520 -7.094 1.00 43.25 272 ASP A N 1
ATOM 2142 C CA . ASP A 1 272 ? 12.292 -16.971 -6.680 1.00 43.25 272 ASP A CA 1
ATOM 2143 C C . ASP A 1 272 ? 12.867 -16.349 -5.403 1.00 43.25 272 ASP A C 1
ATOM 2145 O O . ASP A 1 272 ? 13.459 -15.277 -5.415 1.00 43.25 272 ASP A O 1
ATOM 2149 N N . LEU A 1 273 ? 12.726 -17.098 -4.297 1.00 43.56 273 LEU A N 1
ATOM 2150 C CA . LEU A 1 273 ? 13.797 -17.488 -3.357 1.00 43.56 273 LEU A CA 1
ATOM 2151 C C . LEU A 1 273 ? 13.189 -17.990 -2.033 1.00 43.56 273 LEU A C 1
ATOM 2153 O O . LEU A 1 273 ? 13.102 -17.262 -1.050 1.00 43.56 273 LEU A O 1
ATOM 2157 N N . PHE A 1 274 ? 12.830 -19.274 -1.976 1.00 34.94 274 PHE A N 1
ATOM 2158 C CA . PHE A 1 274 ? 12.795 -20.011 -0.708 1.00 34.94 274 PHE A CA 1
ATOM 2159 C C . PHE A 1 274 ? 13.464 -21.376 -0.908 1.00 34.94 274 PHE A C 1
ATOM 2161 O O . PHE A 1 274 ? 12.895 -22.233 -1.586 1.00 34.94 274 PHE A O 1
ATOM 2168 N N . PRO A 1 275 ? 14.660 -21.616 -0.340 1.00 46.53 275 PRO A N 1
ATOM 2169 C CA . PRO A 1 275 ? 15.211 -22.955 -0.279 1.00 46.53 275 PRO A CA 1
ATOM 2170 C C . PRO A 1 275 ? 14.498 -23.723 0.841 1.00 46.53 275 PRO A C 1
ATOM 2172 O O . PRO A 1 275 ? 14.420 -23.256 1.973 1.00 46.53 275 PRO A O 1
ATOM 2175 N N . ASN A 1 276 ? 13.984 -24.908 0.506 1.00 40.19 276 ASN A N 1
ATOM 2176 C CA . ASN A 1 276 ? 13.679 -26.004 1.430 1.00 40.19 276 ASN A CA 1
ATOM 2177 C C . ASN A 1 276 ? 13.044 -25.611 2.778 1.00 40.19 276 ASN A C 1
ATOM 2179 O O . ASN A 1 276 ? 13.683 -25.684 3.828 1.00 40.19 276 ASN A O 1
ATOM 2183 N N . ARG A 1 277 ? 11.734 -25.341 2.785 1.00 33.75 277 ARG A N 1
ATOM 2184 C CA . ARG A 1 277 ? 10.931 -25.646 3.974 1.00 33.75 277 ARG A CA 1
ATOM 2185 C C . ARG A 1 277 ? 10.277 -26.999 3.748 1.00 33.75 277 ARG A C 1
ATOM 2187 O O . ARG A 1 277 ? 9.286 -27.114 3.035 1.00 33.75 277 ARG A O 1
ATOM 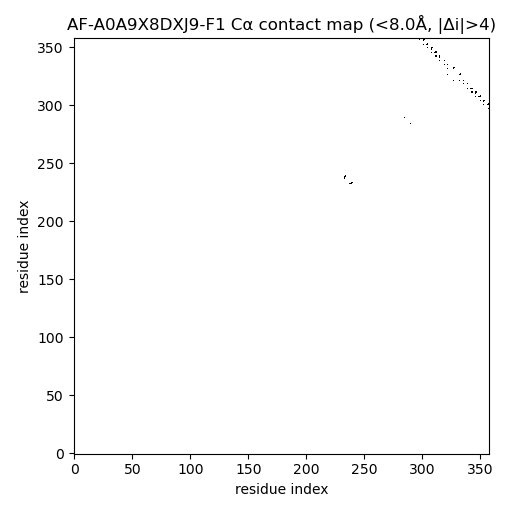2194 N N . VAL A 1 278 ? 10.929 -28.015 4.304 1.00 37.84 278 VAL A N 1
ATOM 2195 C CA . VAL A 1 278 ? 10.470 -29.400 4.397 1.00 37.84 278 VAL A CA 1
ATOM 2196 C C . VAL A 1 278 ? 8.964 -29.418 4.649 1.00 37.84 278 VAL A C 1
ATOM 2198 O O . VAL A 1 278 ? 8.492 -28.906 5.665 1.00 37.84 278 VAL A O 1
ATOM 2201 N N . GLN A 1 279 ? 8.225 -29.991 3.698 1.00 40.56 279 GLN A N 1
ATOM 2202 C CA . GLN A 1 279 ? 6.837 -30.392 3.871 1.00 40.56 279 GLN A CA 1
ATOM 2203 C C . GLN A 1 279 ? 6.783 -31.397 5.021 1.00 40.56 279 GLN A C 1
ATOM 2205 O O . GLN A 1 279 ? 6.974 -32.596 4.832 1.00 40.56 279 GLN A O 1
ATOM 2210 N N . PHE A 1 280 ? 6.526 -30.909 6.230 1.00 35.25 280 PHE A N 1
ATOM 2211 C CA . PHE A 1 280 ? 5.982 -31.753 7.279 1.00 35.25 280 PHE A CA 1
ATOM 2212 C C . PHE A 1 280 ? 4.487 -31.893 6.988 1.00 35.25 280 PHE A C 1
ATOM 2214 O O . PHE A 1 280 ? 3.650 -31.176 7.531 1.00 35.25 280 PHE A O 1
ATOM 2221 N N . ASN A 1 281 ? 4.168 -32.790 6.051 1.00 41.84 281 ASN A N 1
ATOM 2222 C CA . ASN A 1 281 ? 2.819 -33.309 5.880 1.00 41.84 281 ASN A CA 1
ATOM 2223 C C . ASN A 1 281 ? 2.452 -34.034 7.178 1.00 41.84 281 ASN A C 1
ATOM 2225 O O . ASN A 1 281 ? 2.793 -35.201 7.363 1.00 41.84 281 ASN A O 1
ATOM 2229 N N . ALA A 1 282 ? 1.779 -33.340 8.093 1.00 38.44 282 ALA A N 1
ATOM 2230 C CA . ALA A 1 282 ? 0.984 -34.007 9.108 1.00 38.44 282 ALA A CA 1
ATOM 2231 C C . ALA A 1 282 ? -0.210 -34.646 8.371 1.00 38.44 282 ALA A C 1
ATOM 2233 O O . ALA A 1 282 ? -1.014 -33.914 7.795 1.00 38.44 282 ALA A O 1
ATOM 2234 N N . PRO A 1 283 ? -0.342 -35.985 8.332 1.00 49.25 283 PRO A N 1
ATOM 2235 C CA . PRO A 1 283 ? -1.297 -36.660 7.452 1.00 49.25 283 PRO A CA 1
ATOM 2236 C C . PRO A 1 283 ? -2.756 -36.564 7.928 1.00 49.25 283 PRO A C 1
ATOM 2238 O O . PRO A 1 283 ? -3.633 -37.169 7.325 1.00 49.25 283 PRO A O 1
ATOM 2241 N N . PHE A 1 284 ? -3.034 -35.794 8.982 1.00 47.00 284 PHE A N 1
ATOM 2242 C CA . PHE A 1 284 ? -4.378 -35.575 9.504 1.00 47.00 284 PHE A CA 1
ATOM 2243 C C . PHE A 1 284 ? -4.500 -34.135 10.009 1.00 47.00 284 PHE A C 1
ATOM 2245 O O . PHE A 1 284 ? -4.475 -33.880 11.214 1.00 47.00 284 PHE A O 1
ATOM 2252 N N . ALA A 1 285 ? -4.631 -33.169 9.094 1.00 49.22 285 ALA A N 1
ATOM 2253 C CA . ALA A 1 285 ? -5.324 -31.940 9.456 1.00 49.22 285 ALA A CA 1
ATOM 2254 C C . ALA A 1 285 ? -6.719 -32.375 9.917 1.00 49.22 285 ALA A C 1
ATOM 2256 O O . ALA A 1 285 ? -7.468 -32.978 9.149 1.00 49.22 285 ALA A O 1
ATOM 2257 N N . THR A 1 286 ? -7.034 -32.180 11.199 1.00 57.28 286 THR A N 1
ATOM 2258 C CA . THR A 1 286 ? -8.393 -32.432 11.687 1.00 57.28 286 THR A CA 1
ATOM 2259 C C . THR A 1 286 ? -9.357 -31.674 10.780 1.00 57.28 286 THR A C 1
ATOM 2261 O O . THR A 1 286 ? -9.051 -30.551 10.395 1.00 57.28 286 THR A O 1
ATOM 2264 N N . GLU A 1 287 ? -10.491 -32.264 10.422 1.00 56.06 287 GLU A N 1
ATOM 2265 C CA . GLU A 1 287 ? -11.513 -31.672 9.546 1.00 56.06 287 GLU A CA 1
ATOM 2266 C C . GLU A 1 287 ? -11.784 -30.184 9.871 1.00 56.06 287 GLU A C 1
ATOM 2268 O O . GLU A 1 287 ? -11.878 -29.342 8.984 1.00 56.06 287 GLU A O 1
ATOM 2273 N N . LYS A 1 288 ? -11.753 -29.813 11.159 1.00 59.41 288 LYS A N 1
ATOM 2274 C CA . LYS A 1 288 ? -11.862 -28.422 11.630 1.00 59.41 288 LYS A CA 1
ATOM 2275 C C . LYS A 1 288 ? -10.793 -27.463 11.088 1.00 59.41 288 LYS A C 1
ATOM 2277 O O . LYS A 1 288 ? -11.096 -26.295 10.879 1.00 59.41 288 LYS A O 1
ATOM 2282 N N . GLN A 1 289 ? -9.562 -27.923 10.896 1.00 58.09 289 GLN A N 1
ATOM 2283 C CA . GLN A 1 289 ? -8.460 -27.111 10.389 1.00 58.09 289 GLN A CA 1
ATOM 2284 C C . GLN A 1 289 ? -8.533 -26.941 8.867 1.00 58.09 289 GLN A C 1
ATOM 2286 O O . GLN A 1 289 ? -8.326 -25.827 8.401 1.00 58.09 289 GLN A O 1
ATOM 2291 N N . SER A 1 290 ? -8.953 -27.964 8.107 1.00 59.75 290 SER A N 1
ATOM 2292 C CA . SER A 1 290 ? -9.197 -27.785 6.665 1.00 59.75 290 SER A CA 1
ATOM 2293 C C . SER A 1 290 ? -10.390 -26.863 6.406 1.00 59.75 290 SER A C 1
ATOM 2295 O O . SER A 1 290 ? -10.312 -25.996 5.546 1.00 59.75 290 SER A O 1
ATOM 2297 N N . PHE A 1 291 ? -11.456 -26.962 7.211 1.00 63.53 291 PHE A N 1
ATOM 2298 C CA . PHE A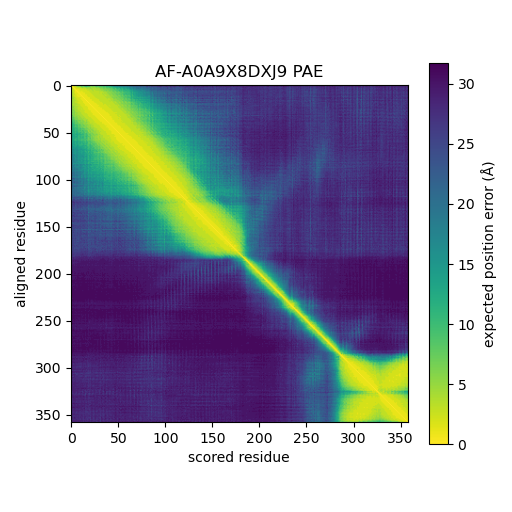 1 291 ? -12.571 -26.013 7.146 1.00 63.53 291 PHE A CA 1
ATOM 2299 C C . PHE A 1 291 ? -12.132 -24.578 7.454 1.00 63.53 291 PHE A C 1
ATOM 2301 O O . PHE A 1 291 ? -12.608 -23.640 6.818 1.00 63.53 291 PHE A O 1
ATOM 2308 N N . GLN A 1 292 ? -11.232 -24.388 8.421 1.00 72.12 292 GLN A N 1
ATOM 2309 C CA . GLN A 1 292 ? -10.709 -23.063 8.744 1.00 72.12 292 GLN A CA 1
ATOM 2310 C C . GLN A 1 292 ? -9.879 -22.494 7.583 1.00 72.12 292 GLN A C 1
ATOM 2312 O O . GLN A 1 292 ? -10.050 -21.324 7.236 1.00 72.12 292 GLN A O 1
ATOM 2317 N N . ASP A 1 293 ? -9.036 -23.320 6.962 1.00 74.94 293 ASP A N 1
ATOM 2318 C CA . ASP A 1 293 ? -8.208 -22.934 5.817 1.00 74.94 293 ASP A CA 1
ATOM 2319 C C . ASP A 1 293 ? -9.071 -22.605 4.584 1.00 74.94 293 ASP A C 1
ATOM 2321 O O . ASP A 1 293 ? -8.855 -21.578 3.937 1.00 74.94 293 ASP A O 1
ATOM 2325 N N . ASP A 1 294 ? -10.126 -23.384 4.324 1.00 79.06 294 ASP A N 1
ATOM 2326 C CA . ASP A 1 294 ? -11.091 -23.132 3.247 1.00 79.06 294 ASP A CA 1
ATOM 2327 C C . ASP A 1 294 ? -11.881 -21.832 3.470 1.00 79.06 294 ASP A C 1
ATOM 2329 O O . ASP A 1 294 ? -12.109 -21.060 2.535 1.00 79.06 294 ASP A O 1
ATOM 2333 N N . VAL A 1 295 ? -12.275 -21.538 4.716 1.00 82.44 295 VAL A N 1
ATOM 2334 C CA . VAL A 1 295 ? -12.954 -20.279 5.076 1.00 82.44 295 VAL A CA 1
ATOM 2335 C C . VAL A 1 295 ? -12.027 -19.080 4.878 1.00 82.44 295 VAL A C 1
ATOM 2337 O O . VAL A 1 295 ? -12.470 -18.039 4.383 1.00 82.44 295 VAL A O 1
ATOM 2340 N N . VAL A 1 296 ? -10.746 -19.207 5.234 1.00 84.44 296 VAL A N 1
ATOM 2341 C CA . VAL A 1 296 ? -9.748 -18.149 5.024 1.00 84.44 296 VAL A CA 1
ATOM 2342 C C . VAL A 1 296 ? -9.495 -17.934 3.530 1.00 84.44 296 VAL A C 1
ATOM 2344 O O . VAL A 1 296 ? -9.560 -16.792 3.074 1.00 84.44 296 VAL A O 1
ATOM 2347 N N . ALA A 1 297 ? -9.305 -19.004 2.755 1.00 84.06 297 ALA A N 1
ATOM 2348 C CA . ALA A 1 297 ? -9.099 -18.932 1.308 1.00 84.06 297 ALA A CA 1
ATOM 2349 C C . ALA A 1 297 ? -10.314 -18.328 0.583 1.00 84.06 297 ALA A C 1
ATOM 2351 O O . ALA A 1 297 ? -10.171 -17.463 -0.286 1.00 84.06 297 ALA A O 1
ATOM 2352 N N . ARG A 1 298 ? -11.531 -18.712 0.984 1.00 88.12 298 ARG A N 1
ATOM 2353 C CA . ARG A 1 298 ? -12.774 -18.143 0.450 1.00 88.12 298 ARG A CA 1
ATOM 2354 C C . ARG A 1 298 ? -12.906 -16.658 0.781 1.00 88.12 298 ARG A C 1
ATOM 2356 O O . ARG A 1 298 ? -13.191 -15.865 -0.114 1.00 88.12 298 ARG A O 1
ATOM 2363 N N . ARG A 1 299 ? -12.635 -16.264 2.031 1.00 88.56 299 ARG A N 1
ATOM 2364 C CA . ARG A 1 299 ? -12.632 -14.853 2.449 1.00 88.56 299 ARG A CA 1
ATOM 2365 C C . ARG A 1 299 ? -11.589 -14.042 1.674 1.00 88.56 299 ARG A C 1
ATOM 2367 O O . ARG A 1 299 ? -11.833 -12.885 1.335 1.00 88.56 299 ARG A O 1
ATOM 2374 N N . GLU A 1 300 ? -10.436 -14.631 1.368 1.00 91.44 300 GLU A N 1
ATOM 2375 C CA . GLU A 1 300 ? -9.408 -13.977 0.562 1.00 91.44 300 GLU A CA 1
ATOM 2376 C C . GLU A 1 300 ? -9.875 -13.742 -0.881 1.00 91.44 300 GLU A C 1
ATOM 2378 O O . GLU A 1 300 ? -9.736 -12.624 -1.388 1.00 91.44 300 GLU A O 1
ATOM 2383 N N . LEU A 1 301 ? -10.484 -14.752 -1.513 1.00 90.38 301 LEU A N 1
ATOM 2384 C CA . LEU A 1 301 ? -11.066 -14.645 -2.854 1.00 90.38 301 LEU A CA 1
ATOM 2385 C C . LEU A 1 301 ? -12.214 -13.625 -2.908 1.00 90.38 301 LEU A C 1
ATOM 2387 O O . LEU A 1 301 ? -12.281 -12.835 -3.849 1.00 90.38 301 LEU A O 1
ATOM 2391 N N . GLU A 1 302 ? -13.076 -13.580 -1.890 1.00 90.88 302 GLU A N 1
ATOM 2392 C CA . GLU A 1 302 ? -14.127 -12.560 -1.748 1.00 90.88 302 GLU A CA 1
ATOM 2393 C C . GLU A 1 302 ? -13.529 -11.151 -1.612 1.00 90.88 302 GLU A C 1
ATOM 2395 O O . GLU A 1 302 ? -13.984 -10.209 -2.266 1.00 90.88 302 GLU A O 1
ATOM 2400 N N . GLY A 1 303 ? -12.451 -11.003 -0.836 1.00 90.62 303 GLY A N 1
ATOM 2401 C CA . GLY A 1 303 ? -11.723 -9.742 -0.707 1.00 90.62 303 GLY A CA 1
ATOM 2402 C C . GLY A 1 303 ? -11.057 -9.292 -2.012 1.00 90.62 303 GLY A C 1
ATOM 2403 O O . GLY A 1 303 ? -11.041 -8.099 -2.318 1.00 90.62 303 GLY A O 1
ATOM 2404 N N . GLN A 1 304 ? -10.518 -10.226 -2.802 1.00 91.69 304 GLN A N 1
ATOM 2405 C CA . GLN A 1 304 ? -9.994 -9.933 -4.142 1.00 91.69 304 GLN A CA 1
ATOM 2406 C C . GLN A 1 304 ? -11.126 -9.526 -5.095 1.00 91.69 304 GLN A C 1
ATOM 2408 O O . GLN A 1 304 ? -10.993 -8.546 -5.826 1.00 91.69 304 GLN A O 1
ATOM 2413 N N . LEU A 1 305 ? -12.265 -10.223 -5.055 1.00 93.56 305 LEU A N 1
ATOM 2414 C CA . LEU A 1 305 ? -13.426 -9.916 -5.888 1.00 93.56 305 LEU A CA 1
ATOM 2415 C C . LEU A 1 305 ? -13.971 -8.506 -5.610 1.00 93.56 305 LEU A C 1
ATOM 2417 O O . LEU A 1 305 ? -14.255 -7.759 -6.548 1.00 93.56 305 LEU A O 1
ATOM 2421 N N . LEU A 1 306 ? -14.068 -8.120 -4.334 1.00 94.00 306 LEU A N 1
ATOM 2422 C CA . LEU A 1 306 ? -14.479 -6.775 -3.931 1.00 94.00 306 LEU A CA 1
ATOM 2423 C C . LEU A 1 306 ? -13.510 -5.705 -4.454 1.00 94.00 306 LEU A C 1
ATOM 2425 O O . LEU A 1 306 ? -13.950 -4.694 -5.000 1.00 94.00 306 LEU A O 1
ATOM 2429 N N . HIS A 1 307 ? -12.200 -5.938 -4.335 1.00 94.69 307 HIS A N 1
ATOM 2430 C CA . HIS A 1 307 ? -11.180 -5.015 -4.837 1.00 94.69 307 HIS A CA 1
ATOM 2431 C C . HIS A 1 307 ? -11.330 -4.755 -6.343 1.00 94.69 307 HIS A C 1
ATOM 2433 O O . HIS A 1 307 ? -11.387 -3.601 -6.772 1.00 94.69 307 HIS A O 1
ATOM 2439 N N . TRP A 1 308 ? -11.474 -5.817 -7.140 1.00 95.19 308 TRP A N 1
ATOM 2440 C CA . TRP A 1 308 ? -11.657 -5.688 -8.585 1.00 95.19 308 TRP A CA 1
ATOM 2441 C C . TRP A 1 308 ? -12.985 -5.018 -8.956 1.00 95.19 308 TRP A C 1
ATOM 2443 O O . TRP A 1 308 ? -13.028 -4.246 -9.914 1.00 95.19 308 TRP A O 1
ATOM 2453 N N . HIS A 1 309 ? -14.057 -5.236 -8.187 1.00 94.00 309 HIS A N 1
ATOM 2454 C CA . HIS A 1 309 ? -15.319 -4.517 -8.382 1.00 94.00 309 HIS A CA 1
ATOM 2455 C C . HIS A 1 309 ? -15.177 -3.007 -8.148 1.00 94.00 309 HIS A C 1
ATOM 2457 O O . HIS A 1 309 ? -15.632 -2.226 -8.985 1.00 94.00 309 HIS A O 1
ATOM 2463 N N . ILE A 1 310 ? -14.483 -2.597 -7.083 1.00 94.69 310 ILE A N 1
ATOM 2464 C CA . ILE A 1 310 ? -14.194 -1.181 -6.801 1.00 94.69 310 ILE A CA 1
ATOM 2465 C C . ILE A 1 310 ? -13.342 -0.566 -7.920 1.00 94.69 310 ILE A C 1
ATOM 2467 O O . ILE A 1 310 ? -13.601 0.554 -8.369 1.00 94.69 310 ILE A O 1
ATOM 2471 N N . GLN A 1 311 ? -12.335 -1.293 -8.410 1.00 94.25 311 GLN A N 1
ATOM 2472 C CA . GLN A 1 311 ? -11.511 -0.827 -9.524 1.00 94.25 311 GLN A CA 1
ATOM 2473 C C . GLN A 1 311 ? -12.334 -0.658 -10.808 1.00 94.25 311 GLN A C 1
ATOM 2475 O O . GLN A 1 311 ? -12.186 0.349 -11.501 1.00 94.25 311 GLN A O 1
ATOM 2480 N N . ARG A 1 312 ? -13.249 -1.592 -11.095 1.00 94.81 312 ARG A N 1
ATOM 2481 C CA . ARG A 1 312 ? -14.173 -1.497 -12.232 1.00 94.81 312 ARG A CA 1
ATOM 2482 C C . ARG A 1 312 ? -15.062 -0.258 -12.141 1.00 94.81 312 ARG A C 1
ATOM 2484 O O . ARG A 1 312 ? -15.200 0.469 -13.119 1.00 94.81 312 ARG A O 1
ATOM 2491 N N . GLU A 1 313 ? -15.648 -0.001 -10.974 1.00 95.19 313 GLU A N 1
ATOM 2492 C CA . GLU A 1 313 ? -16.477 1.190 -10.738 1.00 95.19 313 GLU A CA 1
ATOM 2493 C C . GLU A 1 313 ? -15.677 2.485 -10.888 1.00 95.19 313 GLU A C 1
ATOM 2495 O O . GLU A 1 313 ? -16.152 3.437 -11.505 1.00 95.19 313 GLU A O 1
ATOM 2500 N N . THR A 1 314 ? -14.437 2.506 -10.396 1.00 94.62 314 THR A N 1
ATOM 2501 C CA . THR A 1 314 ? -13.540 3.663 -10.524 1.00 94.62 314 THR A CA 1
ATOM 2502 C C . THR A 1 314 ? -13.232 3.963 -11.994 1.00 94.62 314 THR A C 1
ATOM 2504 O O . THR A 1 314 ? -13.331 5.114 -12.422 1.00 94.62 314 THR A O 1
ATOM 2507 N N . LEU A 1 315 ? -12.935 2.929 -12.788 1.00 94.88 315 LEU A N 1
ATOM 2508 C CA . LEU A 1 315 ? -12.717 3.051 -14.232 1.00 94.88 315 LEU A CA 1
ATOM 2509 C C . LEU A 1 315 ? -13.984 3.500 -14.975 1.00 94.88 315 LEU A C 1
ATOM 2511 O O . LEU A 1 315 ? -13.899 4.360 -15.848 1.00 94.88 315 LEU A O 1
ATOM 2515 N N . HIS A 1 316 ? -15.166 2.996 -14.610 1.00 95.12 316 HIS A N 1
ATOM 2516 C CA . HIS A 1 316 ? -16.433 3.471 -15.181 1.00 95.12 316 HIS A CA 1
ATOM 2517 C C . HIS A 1 316 ? -16.735 4.931 -14.831 1.00 95.12 316 HIS A C 1
ATOM 2519 O O . HIS A 1 316 ? -17.223 5.678 -15.682 1.00 95.12 316 HIS A O 1
ATOM 2525 N N . ALA A 1 317 ? -16.433 5.360 -13.605 1.00 93.56 317 ALA A N 1
ATOM 2526 C CA . ALA A 1 317 ? -16.589 6.750 -13.196 1.00 93.56 317 ALA A CA 1
ATOM 2527 C C . ALA A 1 317 ? -15.632 7.669 -13.971 1.00 93.56 317 ALA A C 1
ATOM 2529 O O . ALA A 1 317 ? -16.034 8.743 -14.418 1.00 93.56 317 ALA A O 1
ATOM 2530 N N . GLU A 1 318 ? -14.381 7.246 -14.174 1.00 93.06 318 GLU A N 1
ATOM 2531 C CA . GLU A 1 318 ? -13.406 7.976 -14.990 1.00 93.06 318 GLU A CA 1
ATOM 2532 C C . GLU A 1 318 ? -13.837 8.041 -16.463 1.00 93.06 318 GLU A C 1
ATOM 2534 O O . GLU A 1 318 ? -13.844 9.120 -17.056 1.00 93.06 318 GLU A O 1
ATOM 2539 N N . TYR A 1 319 ? -14.290 6.920 -17.027 1.00 93.88 319 TYR A N 1
ATOM 2540 C CA . TYR A 1 319 ? -14.837 6.864 -18.382 1.00 93.88 319 TYR A CA 1
ATOM 2541 C C . TYR A 1 319 ? -16.024 7.821 -18.548 1.00 93.88 319 TYR A C 1
ATOM 2543 O O . TYR A 1 319 ? -16.059 8.597 -19.499 1.00 93.88 319 TYR A O 1
ATOM 2551 N N . SER A 1 320 ? -16.955 7.830 -17.589 1.00 93.69 320 SER A N 1
ATOM 2552 C CA . SER A 1 320 ? -18.132 8.712 -17.611 1.00 93.69 320 SER A CA 1
ATOM 2553 C C . SER A 1 320 ? -17.744 10.192 -17.576 1.00 93.69 320 SER A C 1
ATOM 2555 O O . SER A 1 320 ? -18.353 11.008 -18.263 1.00 93.69 320 SER A O 1
ATOM 2557 N N . LYS A 1 321 ? -16.694 10.557 -16.826 1.00 92.56 321 LYS A N 1
ATOM 2558 C CA . LYS A 1 321 ? -16.154 11.927 -16.823 1.00 92.56 321 LYS A CA 1
ATOM 2559 C C . LYS A 1 321 ? -15.555 12.301 -18.178 1.00 92.56 321 LYS A C 1
ATOM 2561 O O . LYS A 1 321 ? -15.786 13.406 -18.663 1.00 92.56 321 LYS A O 1
ATOM 2566 N N . LEU A 1 322 ? -14.807 11.394 -18.808 1.00 90.56 322 LEU A N 1
ATOM 2567 C CA . LEU A 1 322 ? -14.240 11.632 -20.140 1.00 90.56 322 LEU A CA 1
ATOM 2568 C C . LEU A 1 322 ? -15.325 11.752 -21.220 1.00 90.56 322 LEU A C 1
ATOM 2570 O O . LEU A 1 322 ? -15.181 12.567 -22.135 1.00 90.56 322 LEU A O 1
ATOM 2574 N N . ASP A 1 323 ? -16.408 10.988 -21.081 1.00 91.00 323 ASP A N 1
ATOM 2575 C CA . ASP A 1 323 ? -17.575 11.033 -21.963 1.00 91.00 323 ASP A CA 1
ATOM 2576 C C . ASP A 1 323 ? -18.327 12.367 -21.838 1.00 91.00 323 ASP A C 1
ATOM 2578 O O . ASP A 1 323 ? -18.580 13.032 -22.842 1.00 91.00 323 ASP A O 1
ATOM 2582 N N . GLN A 1 324 ? -18.543 12.856 -20.610 1.00 89.81 324 GLN A N 1
ATOM 2583 C CA . GLN A 1 324 ? -19.096 14.197 -20.353 1.00 89.81 324 GLN A CA 1
ATOM 2584 C C . GLN A 1 324 ? -18.227 15.322 -20.939 1.00 89.81 324 GLN A C 1
ATOM 2586 O O . GLN A 1 324 ? -18.738 16.352 -21.378 1.00 89.81 324 GLN A O 1
ATOM 2591 N N . MET A 1 325 ? -16.906 15.126 -20.987 1.00 87.56 325 MET A N 1
ATOM 2592 C CA . MET A 1 325 ? -15.968 16.057 -21.625 1.00 87.56 325 MET A CA 1
ATOM 2593 C C . MET A 1 325 ? -15.928 15.932 -23.161 1.00 87.56 325 MET A C 1
ATOM 2595 O O . MET A 1 325 ? -15.251 16.725 -23.825 1.00 87.56 325 MET A O 1
ATOM 2599 N N . GLY A 1 326 ? -16.641 14.962 -23.743 1.00 86.75 326 GLY A N 1
ATOM 2600 C CA . GLY A 1 326 ? -16.810 14.778 -25.185 1.00 86.75 326 GLY A CA 1
ATOM 2601 C C . GLY A 1 326 ? -15.536 14.389 -25.938 1.00 86.75 326 GLY A C 1
ATOM 2602 O O . GLY A 1 326 ? -15.423 14.691 -27.124 1.00 86.75 326 GLY A O 1
ATOM 2603 N N . PHE A 1 327 ? -14.547 13.792 -25.260 1.00 86.69 327 PHE A N 1
ATOM 2604 C CA . PHE A 1 327 ? -13.281 13.314 -25.847 1.00 86.69 327 PHE A CA 1
ATOM 2605 C C . PHE A 1 327 ? -12.555 14.322 -26.764 1.00 86.69 327 PHE A C 1
ATOM 2607 O O . PHE A 1 327 ? -11.952 13.964 -27.780 1.00 86.69 327 PHE A O 1
ATOM 2614 N N . ARG A 1 328 ? -12.617 15.613 -26.420 1.00 86.56 328 ARG A N 1
ATOM 2615 C CA . ARG A 1 328 ? -12.154 16.713 -27.287 1.00 86.56 328 ARG A CA 1
ATOM 2616 C C . ARG A 1 328 ? -10.640 16.734 -27.518 1.00 86.56 328 ARG A C 1
ATOM 2618 O O . ARG A 1 328 ? -10.171 17.327 -28.485 1.00 86.56 328 ARG A O 1
ATOM 2625 N N . THR A 1 329 ? -9.857 16.089 -26.655 1.00 90.06 329 THR A N 1
ATOM 2626 C CA . THR A 1 329 ? -8.385 16.091 -26.719 1.00 90.06 329 THR A CA 1
ATOM 2627 C C . THR A 1 329 ? -7.833 14.736 -27.168 1.00 90.06 329 THR A C 1
ATOM 2629 O O . THR A 1 329 ? -8.439 13.689 -26.952 1.00 90.06 329 THR A O 1
ATOM 2632 N N . MET A 1 330 ? -6.643 14.713 -27.776 1.00 89.12 330 MET A N 1
ATOM 2633 C CA . MET A 1 330 ? -5.964 13.443 -28.092 1.00 89.12 330 MET A CA 1
ATOM 2634 C C . MET A 1 330 ? -5.646 12.624 -26.836 1.00 89.12 330 MET A C 1
ATOM 2636 O O . MET A 1 330 ? -5.723 11.399 -26.866 1.00 89.12 330 MET A O 1
ATOM 2640 N N . HIS A 1 331 ? -5.350 13.296 -25.722 1.00 89.81 331 HIS A N 1
ATOM 2641 C CA . HIS A 1 331 ? -5.118 12.646 -24.437 1.00 89.81 331 HIS A CA 1
ATOM 2642 C C . HIS A 1 331 ? -6.381 11.943 -23.911 1.00 89.81 331 HIS A C 1
ATOM 2644 O O . HIS A 1 331 ? -6.313 10.769 -23.569 1.00 89.81 331 HIS A O 1
ATOM 2650 N N . SER A 1 332 ? -7.548 12.601 -23.944 1.00 89.75 332 SER A N 1
ATOM 2651 C CA . SER A 1 332 ? -8.817 11.983 -23.511 1.00 89.75 332 SER A CA 1
ATOM 2652 C C . SER A 1 332 ? -9.224 10.784 -24.373 1.00 89.75 332 SER A C 1
ATOM 2654 O O . SER A 1 332 ? -9.718 9.795 -23.840 1.00 89.75 332 SER A O 1
ATOM 2656 N N . ARG A 1 333 ? -8.954 10.815 -25.686 1.00 91.25 333 ARG A N 1
ATOM 2657 C CA . ARG A 1 333 ? -9.188 9.668 -26.583 1.00 91.25 333 ARG A CA 1
ATOM 2658 C C . ARG A 1 333 ? -8.254 8.487 -26.311 1.00 91.25 333 ARG A C 1
ATOM 2660 O O . ARG A 1 333 ? -8.714 7.351 -26.312 1.00 91.25 333 ARG A O 1
ATOM 2667 N N . ARG A 1 334 ? -6.968 8.739 -26.044 1.00 92.25 334 ARG A N 1
ATOM 2668 C CA . ARG A 1 334 ? -6.022 7.681 -25.637 1.00 92.25 334 ARG A CA 1
ATOM 2669 C C . ARG A 1 334 ? -6.410 7.085 -24.287 1.00 92.25 334 ARG A C 1
ATOM 2671 O O . ARG A 1 334 ? -6.505 5.870 -24.168 1.00 92.25 334 ARG A O 1
ATOM 2678 N N . ARG A 1 335 ? -6.741 7.942 -23.318 1.00 93.75 335 ARG A N 1
ATOM 2679 C CA . ARG A 1 335 ? -7.173 7.516 -21.988 1.00 93.75 335 ARG A CA 1
ATOM 2680 C C . ARG A 1 335 ? -8.461 6.692 -22.029 1.00 93.75 335 ARG A C 1
ATOM 2682 O O . ARG A 1 335 ? -8.561 5.692 -21.332 1.00 93.75 335 ARG A O 1
ATOM 2689 N N . LYS A 1 336 ? -9.414 7.052 -22.895 1.00 93.81 336 LYS A N 1
ATOM 2690 C CA . LYS A 1 336 ? -10.616 6.248 -23.165 1.00 93.81 336 LYS A CA 1
ATOM 2691 C C . LYS A 1 336 ? -10.258 4.819 -23.593 1.00 93.81 336 LYS A C 1
ATOM 2693 O O . LYS A 1 336 ? -10.742 3.873 -22.983 1.00 93.81 336 LYS A O 1
ATOM 2698 N N . ALA A 1 337 ? -9.392 4.670 -24.597 1.00 92.69 337 ALA A N 1
ATOM 2699 C CA . ALA A 1 337 ? -8.983 3.358 -25.101 1.00 92.69 337 ALA A CA 1
ATOM 2700 C C . ALA A 1 337 ? -8.234 2.527 -24.038 1.00 92.69 337 ALA A C 1
ATOM 2702 O O . ALA A 1 337 ? -8.439 1.318 -23.929 1.00 92.69 337 ALA A O 1
ATOM 2703 N N . GLU A 1 338 ? -7.404 3.171 -23.211 1.00 94.69 338 GLU A N 1
ATOM 2704 C CA . GLU A 1 338 ? -6.753 2.525 -22.062 1.00 94.69 338 GLU A CA 1
ATOM 2705 C C . GLU A 1 338 ? -7.772 2.021 -21.033 1.00 94.69 338 GLU A C 1
ATOM 2707 O O . GLU A 1 338 ? -7.647 0.895 -20.545 1.00 94.69 338 GLU A O 1
ATOM 2712 N N . ILE A 1 339 ? -8.788 2.830 -20.714 1.00 95.00 339 ILE A N 1
ATOM 2713 C CA . ILE A 1 339 ? -9.847 2.453 -19.773 1.00 95.00 339 ILE A CA 1
ATOM 2714 C C . ILE A 1 339 ? -10.684 1.297 -20.332 1.00 95.00 339 ILE A C 1
ATOM 2716 O O . ILE A 1 339 ? -10.960 0.358 -19.593 1.00 95.00 339 ILE A O 1
ATOM 2720 N N . GLU A 1 340 ? -11.040 1.307 -21.618 1.00 94.00 340 GLU A N 1
ATOM 2721 C CA . GLU A 1 340 ? -11.782 0.211 -22.264 1.00 94.00 340 GLU A CA 1
ATOM 2722 C C . GLU A 1 340 ? -10.999 -1.114 -22.228 1.00 94.00 340 GLU A C 1
ATOM 2724 O O . GLU A 1 340 ? -11.546 -2.156 -21.859 1.00 94.00 340 GLU A O 1
ATOM 2729 N N . SER A 1 341 ? -9.696 -1.073 -22.526 1.00 94.31 341 SER A N 1
ATOM 2730 C CA . SER A 1 341 ? -8.806 -2.240 -22.420 1.00 94.31 341 SER A CA 1
ATOM 2731 C C . SER A 1 341 ? -8.675 -2.739 -20.972 1.00 94.31 341 SER A C 1
ATOM 2733 O O . SER A 1 341 ? -8.735 -3.944 -20.691 1.00 94.31 341 SER A O 1
ATOM 2735 N N . SER A 1 342 ? -8.562 -1.804 -20.026 1.00 93.94 342 SER A N 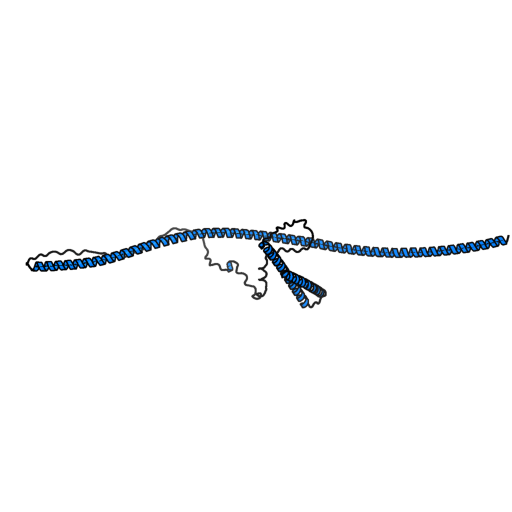1
ATOM 2736 C CA . SER A 1 342 ? -8.476 -2.109 -18.596 1.00 93.94 342 SER A CA 1
ATOM 2737 C C . SER A 1 342 ? -9.774 -2.726 -18.076 1.00 93.94 342 SER A C 1
ATOM 2739 O O . SER A 1 342 ? -9.723 -3.740 -17.387 1.00 93.94 342 SER A O 1
ATOM 2741 N N . LEU A 1 343 ? -10.938 -2.190 -18.460 1.00 94.56 343 LEU A N 1
ATOM 2742 C CA . LEU A 1 343 ? -12.253 -2.733 -18.105 1.00 94.56 343 LEU A CA 1
ATOM 2743 C C . LEU A 1 343 ? -12.421 -4.168 -18.607 1.00 94.56 343 LEU A C 1
ATOM 2745 O O . LEU A 1 343 ? -12.835 -5.034 -17.840 1.00 94.56 343 LEU A O 1
ATOM 2749 N N . HIS A 1 344 ? -12.014 -4.455 -19.846 1.00 93.81 344 HIS A N 1
ATOM 2750 C CA . HIS A 1 344 ? -12.067 -5.815 -20.383 1.00 93.81 344 HIS A CA 1
ATOM 2751 C C . HIS A 1 344 ? -11.206 -6.803 -19.576 1.00 93.81 344 HIS A C 1
ATOM 2753 O O . HIS A 1 344 ? -11.596 -7.953 -19.353 1.00 93.81 344 HIS A O 1
ATOM 2759 N N . THR A 1 345 ? -10.039 -6.356 -19.112 1.00 94.19 345 THR A N 1
ATOM 2760 C CA . THR A 1 345 ? -9.147 -7.160 -18.265 1.00 94.19 345 THR A CA 1
ATOM 2761 C C . THR A 1 345 ? -9.749 -7.377 -16.876 1.00 94.19 345 THR A C 1
ATOM 2763 O O . THR A 1 345 ? -9.754 -8.504 -16.383 1.00 94.19 345 THR A O 1
ATOM 2766 N N . VAL A 1 346 ? -10.324 -6.329 -16.280 1.00 94.19 346 VAL A N 1
ATOM 2767 C CA . VAL A 1 346 ? -10.997 -6.380 -14.974 1.00 94.19 346 VAL A CA 1
ATOM 2768 C C . VAL A 1 346 ? -12.224 -7.300 -15.007 1.00 94.19 346 VAL A C 1
ATOM 2770 O O . VAL A 1 346 ? -12.424 -8.099 -14.097 1.00 94.19 346 VAL A O 1
ATOM 2773 N N . ASP A 1 347 ? -13.035 -7.268 -16.064 1.00 94.19 347 ASP A N 1
ATOM 2774 C CA . ASP A 1 347 ? -14.183 -8.176 -16.174 1.00 94.19 347 ASP A CA 1
ATOM 2775 C C . ASP A 1 347 ? -13.744 -9.642 -16.320 1.00 94.19 347 ASP A C 1
ATOM 2777 O O . ASP A 1 347 ? -14.372 -10.541 -15.751 1.00 94.19 347 ASP A O 1
ATOM 2781 N N . LYS A 1 348 ? -12.632 -9.909 -17.020 1.00 95.69 348 LYS A N 1
ATOM 2782 C CA . LYS A 1 348 ? -12.038 -11.255 -17.080 1.00 95.69 348 LYS A CA 1
ATOM 2783 C C . LYS A 1 348 ? -11.572 -11.734 -15.706 1.00 95.69 348 LYS A C 1
ATOM 2785 O O . LYS A 1 348 ? -11.885 -12.868 -15.341 1.00 95.69 348 LYS A O 1
ATOM 2790 N N . THR A 1 349 ? -10.865 -10.901 -14.939 1.00 93.81 349 THR A N 1
ATOM 2791 C CA . THR A 1 349 ? -10.382 -11.278 -13.599 1.00 93.81 349 THR A CA 1
ATOM 2792 C C . THR A 1 349 ? -11.539 -11.483 -12.622 1.00 93.81 349 THR A C 1
ATOM 2794 O O . THR A 1 349 ? -11.558 -12.486 -11.909 1.00 93.81 349 THR A O 1
ATOM 2797 N N . ILE A 1 350 ? -12.566 -10.626 -12.656 1.00 94.00 350 ILE A N 1
ATOM 2798 C CA . ILE A 1 350 ? -13.800 -10.793 -11.871 1.00 94.00 350 ILE A CA 1
ATOM 2799 C C . ILE A 1 350 ? -14.482 -12.125 -12.200 1.00 94.00 350 ILE A C 1
ATOM 2801 O O . ILE A 1 350 ? -14.866 -12.860 -11.291 1.00 94.00 350 ILE A O 1
ATOM 2805 N N . ASN A 1 351 ? -14.628 -12.469 -13.482 1.00 94.00 351 ASN A N 1
ATOM 2806 C CA . ASN A 1 351 ? -15.270 -13.723 -13.882 1.00 94.00 351 ASN A CA 1
ATOM 2807 C C . ASN A 1 351 ? -14.458 -14.957 -13.462 1.00 94.00 351 ASN A C 1
ATOM 2809 O O . ASN A 1 351 ? -15.045 -15.944 -13.019 1.00 94.00 351 ASN A O 1
ATOM 2813 N N . GLN A 1 352 ? -13.125 -14.896 -13.529 1.00 94.00 352 GLN A N 1
ATOM 2814 C CA . GLN A 1 352 ? -12.254 -15.962 -13.023 1.00 94.00 352 GLN A CA 1
ATOM 2815 C C . GLN A 1 352 ? -12.375 -16.135 -11.505 1.00 94.00 352 GLN A C 1
ATOM 2817 O O . GLN A 1 352 ? -12.473 -17.263 -11.026 1.00 94.00 352 GLN A O 1
ATOM 2822 N N . LEU A 1 353 ? -12.418 -15.040 -10.743 1.00 92.38 353 LEU A N 1
ATOM 2823 C CA . LEU A 1 353 ? -12.598 -15.089 -9.289 1.00 92.38 353 LEU A CA 1
ATOM 2824 C C . LEU A 1 353 ? -13.982 -15.623 -8.90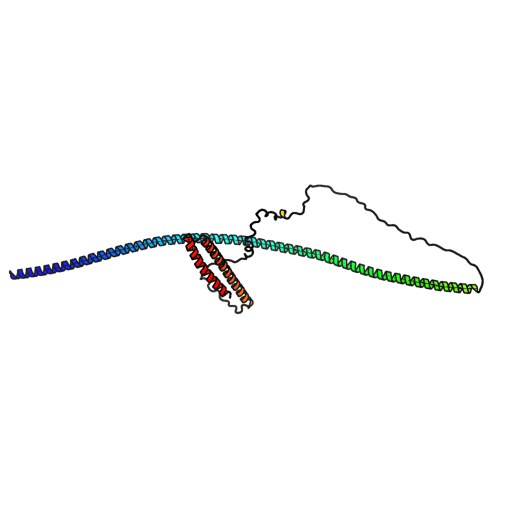2 1.00 92.38 353 LEU A C 1
ATOM 2826 O O . LEU A 1 353 ? -14.086 -16.453 -8.004 1.00 92.38 353 LEU A O 1
ATOM 2830 N N . LYS A 1 354 ? -15.038 -15.230 -9.627 1.00 91.62 354 LYS A N 1
ATOM 2831 C CA . LYS A 1 354 ? -16.388 -15.792 -9.448 1.00 91.62 354 LYS A CA 1
ATOM 2832 C C . LYS A 1 354 ? -16.442 -17.288 -9.734 1.00 91.62 354 LYS A C 1
ATOM 2834 O O . LYS A 1 354 ? -17.187 -17.987 -9.060 1.00 91.62 354 LYS A O 1
ATOM 2839 N N . LEU A 1 355 ? -15.685 -17.767 -10.724 1.00 92.38 355 LEU A N 1
ATOM 2840 C CA . LEU A 1 355 ? -15.592 -19.195 -11.021 1.00 92.38 355 LEU A CA 1
ATOM 2841 C C . LEU A 1 355 ? -14.864 -19.953 -9.907 1.00 92.38 355 LEU A C 1
ATOM 2843 O O . LEU A 1 355 ? -15.306 -21.032 -9.559 1.00 92.38 355 LEU A O 1
ATOM 2847 N N . ARG A 1 356 ? -13.796 -19.385 -9.332 1.00 88.25 356 ARG A N 1
ATOM 2848 C CA . ARG A 1 356 ? -13.056 -19.993 -8.208 1.00 88.25 356 ARG A CA 1
ATOM 2849 C C . ARG A 1 356 ? -13.830 -20.009 -6.887 1.00 88.25 356 ARG A C 1
ATOM 2851 O O . ARG A 1 356 ? -13.487 -20.783 -6.005 1.00 88.25 356 ARG A O 1
ATOM 2858 N N . LEU A 1 357 ? -14.812 -19.122 -6.732 1.00 86.56 357 LEU A N 1
ATOM 2859 C CA . LEU A 1 357 ? -15.688 -19.055 -5.556 1.00 86.56 357 LEU A CA 1
ATOM 2860 C C . LEU A 1 357 ? -16.886 -20.012 -5.621 1.00 86.56 357 LEU A C 1
ATOM 2862 O O . LEU A 1 357 ? -17.548 -20.208 -4.600 1.00 86.56 357 LEU A O 1
ATOM 2866 N N . ARG A 1 358 ? -17.201 -20.530 -6.811 1.00 84.12 358 ARG A N 1
ATOM 2867 C CA . ARG A 1 358 ? -18.210 -21.572 -7.026 1.00 84.12 358 ARG A CA 1
ATOM 2868 C C . ARG A 1 358 ? -17.563 -22.934 -6.873 1.00 84.12 358 ARG A C 1
ATOM 2870 O O . ARG A 1 358 ? -18.256 -23.806 -6.311 1.00 84.12 358 ARG A O 1
#